Protein AF-A0A3B8TRR9-F1 (afdb_monomer_lite)

Secondary structure (DSSP, 8-state):
--HHHHHHHHHHHHHHHHHHHHHHHSS--EEEEEEETTTTEEEEEEE--HHHHHHHSSSHHHHHHHHHHHHHHHHHHHHHHHHHTT--GGG--------HHHHHHHHHHHHHHHHHHHGGGS-HHHHHHHHHHHHHHHHHHHHT-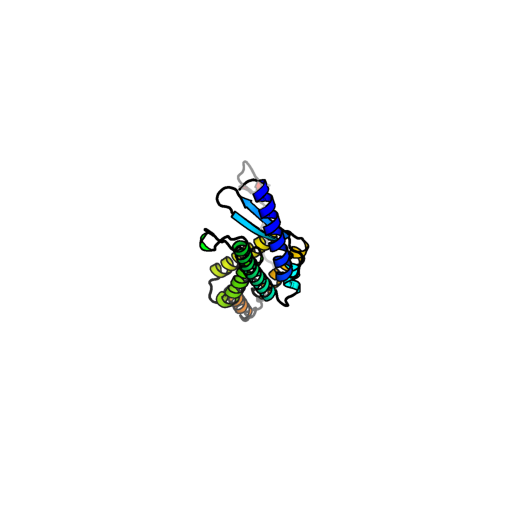--HHHHHHHHHHHHHHHHHHS-SS-HHHHHHHHHHHSSPPPP--PPP-----------PPP---EEEEEETTEEEEEE---

Foldseek 3Di:
DDPVVVVVVQVVLQVQLQVLLCVLQVFHWHWHWDADPDLGDTDTDTDDALLVLCVVDPAPQVSLVSLQVSLVVSLVSSVVVCVVVPCDPVNCPDDDRDSALSVLLNVLLVLLVCCLVCLLVDDQVVNVVSVVVSVVSLVVSLVSDPDPVNNVRVSVSSVVSNPVRDPPGRPVVVVVVVVVVPPPDDPPPPDDPPDPDDDDDDDDDDDFDWDWDDDPHDIDTDGDDD

Radius of gyration: 36.71 Å; chains: 1; bounding box: 107×48×87 Å

pLDDT: mean 77.61, std 14.81, range [39.06, 94.75]

Sequence (226 aa):
MTEKDRGVLREFLQEQALESARELYGQEVEIVCFIEEGSTTAKWIVIGSLSFILSQYGSIRTGIDYAIDDARRFSDFAKEELAEIGVQPQQILVSRKRLGIPGKVKRVLERMEKLEETGNSMSAAEYEQEMQLIKKQLSLIANDIDTEQDYQSVVPMLEANFQEKLPSRAPEDQEQDQRKAARPKKPTIPKPRYRVAAKSQAASPVEEKYDLVIENGTHKLSKRSE

Structure (mmCIF, N/CA/C/O backbone):
data_AF-A0A3B8TRR9-F1
#
_entry.id   AF-A0A3B8TRR9-F1
#
loop_
_atom_site.group_PDB
_atom_site.id
_atom_site.type_symbol
_atom_site.label_atom_id
_atom_site.label_alt_id
_atom_site.label_comp_id
_atom_site.label_asym_id
_atom_site.label_entity_id
_atom_site.label_seq_id
_atom_site.pdbx_PDB_ins_code
_atom_site.Cartn_x
_atom_site.Cartn_y
_atom_site.Cartn_z
_atom_site.occupancy
_atom_site.B_iso_or_equiv
_atom_site.auth_seq_id
_atom_site.auth_comp_id
_atom_site.auth_asym_id
_atom_site.auth_atom_id
_atom_site.pdbx_PDB_model_num
ATOM 1 N N . MET A 1 1 ? -8.363 12.363 31.564 1.00 70.44 1 MET A N 1
ATOM 2 C CA . MET A 1 1 ? -8.746 10.972 31.253 1.00 70.44 1 MET A CA 1
ATOM 3 C C . MET A 1 1 ? -7.855 10.065 32.076 1.00 70.44 1 MET A C 1
ATOM 5 O O . MET A 1 1 ? -6.647 10.273 32.040 1.00 70.44 1 MET A O 1
ATOM 9 N N . THR A 1 2 ? -8.418 9.170 32.886 1.00 82.06 2 THR A N 1
ATOM 10 C CA . THR A 1 2 ? -7.615 8.241 33.700 1.00 82.06 2 THR A CA 1
ATOM 11 C C . THR A 1 2 ? -7.070 7.095 32.839 1.00 82.06 2 THR A C 1
ATOM 13 O O . THR A 1 2 ? -7.545 6.883 31.725 1.00 82.06 2 THR A O 1
ATOM 16 N N . GLU A 1 3 ? -6.093 6.327 33.337 1.00 81.12 3 GLU A N 1
ATOM 17 C CA . GLU A 1 3 ? -5.591 5.133 32.628 1.00 81.12 3 GLU A CA 1
ATOM 18 C C . GLU A 1 3 ? -6.696 4.096 32.383 1.00 81.12 3 GLU A C 1
ATOM 20 O O . GLU A 1 3 ? -6.742 3.462 31.333 1.00 81.12 3 GLU A O 1
ATOM 25 N N . LYS A 1 4 ? -7.641 3.980 33.321 1.00 83.12 4 LYS A N 1
ATOM 26 C CA . LYS A 1 4 ? -8.803 3.103 33.177 1.00 83.12 4 LYS A CA 1
ATOM 27 C C . LYS A 1 4 ? -9.717 3.568 32.040 1.00 83.12 4 LYS A C 1
ATOM 29 O O . LYS A 1 4 ? -10.096 2.756 31.205 1.00 83.12 4 LYS A O 1
ATOM 34 N N . ASP A 1 5 ? -10.011 4.867 31.972 1.00 81.25 5 ASP A N 1
ATOM 35 C CA . ASP A 1 5 ? -10.827 5.436 30.890 1.00 81.25 5 ASP A CA 1
ATOM 36 C C . ASP A 1 5 ? -10.135 5.273 29.525 1.00 81.25 5 ASP A C 1
ATOM 38 O O . ASP A 1 5 ? -10.794 5.010 28.523 1.00 81.25 5 ASP A O 1
ATOM 42 N N . ARG A 1 6 ? -8.796 5.379 29.487 1.00 81.00 6 ARG A N 1
ATOM 43 C CA . ARG A 1 6 ? -7.988 5.114 28.284 1.00 81.00 6 ARG A CA 1
ATOM 44 C C . ARG A 1 6 ? -8.099 3.666 27.824 1.00 81.00 6 ARG A C 1
ATOM 46 O O . ARG A 1 6 ? -8.226 3.436 26.627 1.00 81.00 6 ARG A O 1
ATOM 53 N N . GLY A 1 7 ? -8.031 2.713 28.753 1.00 84.12 7 GLY A N 1
ATOM 54 C CA . GLY A 1 7 ? -8.194 1.291 28.451 1.00 84.12 7 GLY A CA 1
ATOM 55 C C . GLY A 1 7 ? -9.553 1.005 27.817 1.00 84.12 7 GLY A C 1
ATOM 56 O O . GLY A 1 7 ? -9.605 0.456 26.723 1.00 84.12 7 GLY A O 1
ATOM 57 N N . VAL A 1 8 ? -10.628 1.492 28.444 1.00 85.81 8 VAL A N 1
ATOM 58 C CA . VAL A 1 8 ? -12.003 1.316 27.948 1.00 85.81 8 VAL A CA 1
ATOM 59 C C . VAL A 1 8 ? -12.193 1.954 26.569 1.00 85.81 8 VAL A C 1
ATOM 61 O O . VAL A 1 8 ? -12.750 1.329 25.672 1.00 85.81 8 VAL A O 1
ATOM 64 N N . LEU A 1 9 ? -11.696 3.179 26.365 1.00 83.69 9 LEU A N 1
ATOM 65 C CA . LEU A 1 9 ? -11.791 3.851 25.067 1.00 83.69 9 LEU A CA 1
ATOM 66 C C . LEU A 1 9 ? -11.002 3.112 23.976 1.00 83.69 9 LEU A C 1
ATOM 68 O O . LEU A 1 9 ? -11.458 3.029 22.839 1.00 83.69 9 LEU A O 1
ATOM 72 N N . ARG A 1 10 ? -9.822 2.579 24.310 1.00 86.19 10 ARG A N 1
ATOM 73 C CA . ARG A 1 10 ? -8.993 1.809 23.375 1.00 86.19 10 ARG A CA 1
ATOM 74 C C . ARG A 1 10 ? -9.696 0.531 22.939 1.00 86.19 10 ARG A C 1
ATOM 76 O O . ARG A 1 10 ? -9.723 0.260 21.746 1.00 86.19 10 ARG A O 1
ATOM 83 N N . GLU A 1 11 ? -10.251 -0.221 23.888 1.00 87.06 11 GLU A N 1
ATOM 84 C CA . GLU A 1 11 ? -11.004 -1.451 23.612 1.00 87.06 11 GLU A CA 1
ATOM 85 C C . GLU A 1 11 ? -12.204 -1.155 22.711 1.00 87.06 11 GLU A C 1
ATOM 87 O O . GLU A 1 11 ? -12.314 -1.748 21.642 1.00 87.06 11 GLU A O 1
ATOM 92 N N . PHE A 1 12 ? -13.010 -0.150 23.062 1.00 87.31 12 PHE A N 1
ATOM 93 C CA . PHE A 1 12 ? -14.159 0.267 22.258 1.00 87.31 12 PHE A CA 1
ATOM 94 C C . PHE A 1 12 ? -13.771 0.635 20.814 1.00 87.31 12 PHE A C 1
ATOM 96 O O . PHE A 1 12 ? -14.323 0.095 19.858 1.00 87.31 12 PHE A O 1
ATOM 103 N N . LEU A 1 13 ? -12.777 1.516 20.639 1.00 86.31 13 LEU A N 1
ATOM 104 C CA . LEU A 1 13 ? -12.327 1.946 19.309 1.00 86.31 13 LEU A CA 1
ATOM 105 C C . LEU A 1 13 ? -11.670 0.822 18.505 1.00 86.31 13 LEU A C 1
ATOM 107 O O . LEU A 1 13 ? -11.651 0.878 17.276 1.00 86.31 13 LEU A O 1
ATOM 111 N N . GLN A 1 14 ? -11.069 -0.158 19.176 1.00 88.38 14 GLN A N 1
ATOM 112 C CA . GLN A 1 14 ? -10.471 -1.311 18.519 1.00 88.38 14 GLN A CA 1
ATOM 113 C C . GLN A 1 14 ? -11.541 -2.300 18.052 1.00 88.38 14 GLN A C 1
ATOM 115 O O . GLN A 1 14 ? -11.419 -2.809 16.942 1.00 88.38 14 GLN A O 1
ATOM 120 N N . GLU A 1 15 ? -12.587 -2.542 18.847 1.00 88.38 15 GLU A N 1
ATOM 121 C CA . GLU A 1 15 ? -13.707 -3.415 18.474 1.00 88.38 15 GLU A CA 1
ATOM 122 C C . GLU A 1 15 ? -14.469 -2.875 17.258 1.00 88.38 15 GLU A C 1
ATOM 124 O O . GLU A 1 15 ? -14.611 -3.598 16.272 1.00 88.38 15 GLU A O 1
ATOM 129 N N . GLN A 1 16 ? -14.854 -1.593 17.275 1.00 87.19 16 GLN A N 1
ATOM 130 C CA . GLN A 1 16 ? -15.544 -0.955 16.142 1.00 87.19 16 GLN A CA 1
ATOM 131 C C . GLN A 1 16 ? -14.686 -0.965 14.871 1.00 87.19 16 GLN A C 1
ATOM 133 O O . GLN A 1 16 ? -15.133 -1.329 13.782 1.00 87.19 16 GLN A O 1
ATOM 138 N N . ALA A 1 17 ? -13.401 -0.630 15.013 1.00 87.56 17 ALA A N 1
ATOM 139 C CA . ALA A 1 17 ? -12.462 -0.676 13.903 1.00 87.56 17 ALA A CA 1
ATOM 140 C C . ALA A 1 17 ? -12.275 -2.093 13.348 1.00 87.56 17 ALA A C 1
ATOM 142 O O . ALA A 1 17 ? -12.155 -2.256 12.138 1.00 87.56 17 ALA A O 1
ATOM 143 N N . LEU A 1 18 ? -12.248 -3.117 14.200 1.00 88.88 18 LEU A N 1
ATOM 144 C CA . LEU A 1 18 ? -12.094 -4.500 13.762 1.00 88.88 18 LEU A CA 1
ATOM 145 C C . LEU A 1 18 ? -13.316 -4.996 12.983 1.00 88.88 18 LEU A C 1
ATOM 147 O O . LEU A 1 18 ? -13.144 -5.676 11.973 1.00 88.88 18 LEU A O 1
ATOM 151 N N . GLU A 1 19 ? -14.527 -4.660 13.428 1.00 87.19 19 GLU A N 1
ATOM 152 C CA . GLU A 1 19 ? -15.769 -5.029 12.741 1.00 87.19 19 GLU A CA 1
ATOM 153 C C . GLU A 1 19 ? -15.823 -4.431 11.329 1.00 87.19 19 GLU A C 1
ATOM 155 O O . GLU A 1 19 ? -15.919 -5.168 10.346 1.00 87.19 19 GLU A O 1
ATOM 160 N N . SER A 1 20 ? -15.615 -3.119 11.217 1.00 86.19 20 SER A N 1
ATOM 161 C CA . SER A 1 20 ? -15.591 -2.422 9.927 1.00 86.19 20 SER A CA 1
ATOM 162 C C . SER A 1 20 ? -14.444 -2.874 9.023 1.00 86.19 20 SER A C 1
ATOM 164 O O . SER A 1 20 ? -14.624 -3.068 7.821 1.00 86.19 20 SER A O 1
ATOM 166 N N . ALA A 1 21 ? -13.253 -3.112 9.581 1.00 87.19 21 ALA A N 1
ATOM 167 C CA . ALA A 1 21 ? -12.133 -3.607 8.791 1.00 87.19 21 ALA A CA 1
ATOM 168 C C . ALA A 1 21 ? -12.420 -5.007 8.221 1.00 87.19 21 ALA A C 1
ATOM 170 O O . ALA A 1 21 ? -12.121 -5.262 7.056 1.00 87.19 21 ALA A O 1
ATOM 171 N N . ARG A 1 22 ? -13.045 -5.910 8.986 1.00 86.75 22 ARG A N 1
ATOM 172 C CA . ARG A 1 22 ? -13.438 -7.235 8.474 1.00 86.75 22 ARG A CA 1
ATOM 173 C C . ARG A 1 22 ? -14.437 -7.137 7.327 1.00 86.75 22 ARG A C 1
ATOM 175 O O . ARG A 1 22 ? -14.299 -7.876 6.355 1.00 86.75 22 ARG A O 1
ATOM 182 N N . GLU A 1 23 ? -15.403 -6.227 7.423 1.00 86.31 23 GLU A N 1
ATOM 183 C CA . GLU A 1 23 ? -16.373 -5.993 6.352 1.00 86.31 23 GLU A CA 1
ATOM 184 C C . GLU A 1 23 ? -15.699 -5.426 5.094 1.00 86.31 23 GLU A C 1
ATOM 186 O O . GLU A 1 23 ? -15.890 -5.955 4.000 1.00 86.31 23 GLU A O 1
ATOM 191 N N . LEU A 1 24 ? -14.861 -4.397 5.249 1.00 85.44 24 LEU A N 1
ATOM 192 C CA . LEU A 1 24 ? -14.200 -3.726 4.129 1.00 85.44 24 LEU A CA 1
ATOM 193 C C . LEU A 1 24 ? -13.174 -4.615 3.422 1.00 85.44 24 LEU A C 1
ATOM 195 O O . LEU A 1 24 ? -13.134 -4.642 2.197 1.00 85.44 24 LEU A O 1
ATOM 199 N N . TYR A 1 25 ? -12.337 -5.328 4.178 1.00 82.62 25 TYR A N 1
ATOM 200 C CA . TYR A 1 25 ? -11.254 -6.133 3.608 1.00 82.62 25 TYR A CA 1
ATOM 201 C C . TYR A 1 25 ? -11.681 -7.561 3.248 1.00 82.62 25 TYR A C 1
ATOM 203 O O . TYR A 1 25 ? -10.927 -8.257 2.565 1.00 82.62 25 TYR A O 1
ATOM 211 N N . GLY A 1 26 ? -12.847 -8.021 3.718 1.00 81.88 26 GLY A N 1
ATOM 212 C CA . GLY A 1 26 ? -13.375 -9.359 3.436 1.00 81.88 26 GLY A CA 1
ATOM 213 C C . GLY A 1 26 ? -12.484 -10.506 3.928 1.00 81.88 26 GLY A C 1
ATOM 214 O O . GLY A 1 26 ? -12.579 -11.621 3.418 1.00 81.88 26 GLY A O 1
ATOM 215 N N . GLN A 1 27 ? -11.589 -10.234 4.882 1.00 81.62 27 GLN A N 1
ATOM 216 C CA . GLN A 1 27 ? -10.626 -11.187 5.429 1.00 81.62 27 GLN A CA 1
ATOM 217 C C . GLN A 1 27 ? -10.384 -10.943 6.917 1.00 81.62 27 GLN A C 1
ATOM 219 O O . GLN A 1 27 ? -10.763 -9.909 7.472 1.00 81.62 27 GLN A O 1
ATOM 224 N N . GLU A 1 28 ? -9.699 -11.890 7.556 1.00 80.69 28 GLU A N 1
ATOM 225 C CA . GLU A 1 28 ? -9.173 -11.670 8.895 1.00 80.69 28 GLU A CA 1
ATOM 226 C C . GLU A 1 28 ? -8.088 -10.594 8.861 1.00 80.69 28 GLU A C 1
ATOM 228 O O . GLU A 1 28 ? -7.098 -10.688 8.135 1.00 80.69 28 GLU A O 1
ATOM 233 N N . VAL A 1 29 ? -8.305 -9.557 9.662 1.00 84.19 29 VAL A N 1
ATOM 234 C CA . VAL A 1 29 ? -7.380 -8.448 9.852 1.00 84.19 29 VAL A CA 1
ATOM 235 C C . VAL A 1 29 ? -7.150 -8.239 11.338 1.00 84.19 29 VAL A C 1
ATOM 237 O O . VAL A 1 29 ? -8.058 -8.417 12.151 1.00 84.19 29 VAL A O 1
ATOM 240 N N . GLU A 1 30 ? -5.936 -7.848 11.694 1.00 84.94 30 GLU A N 1
ATOM 241 C CA . GLU A 1 30 ? -5.605 -7.383 13.033 1.00 84.94 30 GLU A CA 1
ATOM 242 C C . GLU A 1 30 ? -5.628 -5.856 13.046 1.00 84.94 30 GLU A C 1
ATOM 244 O O . GLU A 1 30 ? -5.072 -5.202 12.158 1.00 84.94 30 GLU A O 1
ATOM 249 N N . ILE A 1 31 ? -6.276 -5.295 14.068 1.00 82.31 31 ILE A N 1
ATOM 250 C CA . ILE A 1 31 ? -6.299 -3.862 14.331 1.00 82.31 31 ILE A CA 1
ATOM 251 C C . ILE A 1 31 ? -5.594 -3.591 15.650 1.00 82.31 31 ILE A C 1
ATOM 253 O O . ILE A 1 31 ? -6.038 -4.049 16.700 1.00 82.31 31 ILE A O 1
ATOM 257 N N . VAL A 1 32 ? -4.545 -2.773 15.603 1.00 80.88 32 VAL A N 1
ATOM 258 C CA . VAL A 1 32 ? -3.882 -2.276 16.815 1.00 80.88 32 VAL A CA 1
ATOM 259 C C . VAL A 1 32 ? -4.233 -0.809 17.015 1.00 80.88 32 VAL A C 1
ATOM 261 O O . VAL A 1 32 ? -3.922 0.012 16.147 1.00 80.88 32 VAL A O 1
ATOM 264 N N . CYS A 1 33 ? -4.863 -0.487 18.150 1.00 79.94 33 CYS A N 1
ATOM 265 C CA . CYS A 1 33 ? -5.197 0.879 18.546 1.00 79.94 33 CYS A CA 1
ATOM 266 C C . CYS A 1 33 ? -4.242 1.393 19.634 1.00 79.94 33 CYS A C 1
ATOM 268 O O . CYS A 1 33 ? -4.124 0.804 20.709 1.00 79.94 33 CYS A O 1
ATOM 270 N N . PHE A 1 34 ? -3.587 2.527 19.386 1.00 79.62 34 PHE A N 1
ATOM 271 C CA . PHE A 1 34 ? -2.792 3.232 20.397 1.00 79.62 34 PHE A CA 1
ATOM 272 C C . PHE A 1 34 ? -3.518 4.495 20.845 1.00 79.62 34 PHE A C 1
ATOM 274 O O . PHE A 1 34 ? -4.055 5.204 19.999 1.00 79.62 34 PHE A O 1
ATOM 281 N N . ILE A 1 35 ? -3.492 4.774 22.154 1.00 78.06 35 ILE A N 1
ATOM 282 C CA . ILE A 1 35 ? -3.941 6.036 22.758 1.00 78.06 35 ILE A CA 1
ATOM 283 C C . ILE A 1 35 ? -2.807 6.551 23.646 1.00 78.06 35 ILE A C 1
ATOM 285 O O . ILE A 1 35 ? -2.539 5.972 24.699 1.00 78.06 35 ILE A O 1
ATOM 289 N N . GLU A 1 36 ? -2.139 7.617 23.212 1.00 76.75 36 GLU A N 1
ATOM 290 C CA . GLU A 1 36 ? -0.999 8.225 23.916 1.00 76.75 36 GLU A CA 1
ATOM 291 C C . GLU A 1 36 ? -1.419 9.425 24.789 1.00 76.75 36 GLU A C 1
ATOM 293 O O . GLU A 1 36 ? -2.397 10.120 24.497 1.00 76.75 36 GLU A O 1
ATOM 298 N N . GLU A 1 37 ? -0.686 9.660 25.884 1.00 65.00 37 GLU A N 1
ATOM 299 C CA . GLU A 1 37 ? -0.928 10.754 26.834 1.00 65.00 37 GLU A CA 1
ATOM 300 C C . GLU A 1 37 ? -0.383 12.095 26.308 1.00 65.00 37 GLU A C 1
ATOM 302 O O . GLU A 1 37 ? 0.740 12.175 25.814 1.00 65.00 37 GLU A O 1
ATOM 307 N N . GLY A 1 38 ? -1.185 13.162 26.411 1.00 72.19 38 GLY A N 1
ATOM 308 C CA . GLY A 1 38 ? -0.885 14.482 25.845 1.00 72.19 38 GLY A CA 1
ATOM 309 C C . GLY A 1 38 ? -1.945 14.895 24.827 1.00 72.19 38 GLY A C 1
ATOM 310 O O . GLY A 1 38 ? -3.098 15.116 25.195 1.00 72.19 38 GLY A O 1
ATOM 311 N N . SER A 1 39 ? -1.582 14.981 23.544 1.00 60.66 39 SER A N 1
ATOM 312 C CA . SER A 1 39 ? -2.578 15.007 22.468 1.00 60.66 39 SER A CA 1
ATOM 313 C C . SER A 1 39 ? -3.096 13.588 22.270 1.00 60.66 39 SER A C 1
ATOM 315 O O . SER A 1 39 ? -2.360 12.759 21.732 1.00 60.66 39 SER A O 1
ATOM 317 N N . THR A 1 40 ? -4.326 13.303 22.708 1.00 70.69 40 THR A N 1
ATOM 318 C CA . THR A 1 40 ? -4.986 12.007 22.494 1.00 70.69 40 THR A CA 1
ATOM 319 C C . THR A 1 40 ? -4.842 11.606 21.028 1.00 70.69 40 THR A C 1
ATOM 321 O O . THR A 1 40 ? -5.504 12.158 20.151 1.00 70.69 40 THR A O 1
ATOM 324 N N . THR A 1 41 ? -3.917 10.691 20.756 1.00 76.88 41 THR A N 1
ATOM 325 C CA . THR A 1 41 ? -3.593 10.245 19.402 1.00 76.88 41 THR A CA 1
ATOM 326 C C . THR A 1 41 ? -4.136 8.846 19.264 1.00 76.88 41 THR A C 1
ATOM 328 O O . THR A 1 41 ? -3.629 7.953 19.930 1.00 76.88 41 THR A O 1
ATOM 331 N N . ALA A 1 42 ? -5.152 8.678 18.419 1.00 77.56 42 ALA A N 1
ATOM 332 C CA . ALA A 1 42 ? -5.639 7.373 18.005 1.00 77.56 42 ALA A CA 1
ATOM 333 C C . ALA A 1 42 ? -4.867 6.932 16.757 1.00 77.56 42 ALA A C 1
ATOM 335 O O . ALA A 1 42 ? -4.836 7.638 15.744 1.00 77.56 42 ALA A O 1
ATOM 336 N N . LYS A 1 43 ? -4.215 5.774 16.832 1.00 82.88 43 LYS A N 1
ATOM 337 C CA . LYS A 1 43 ? -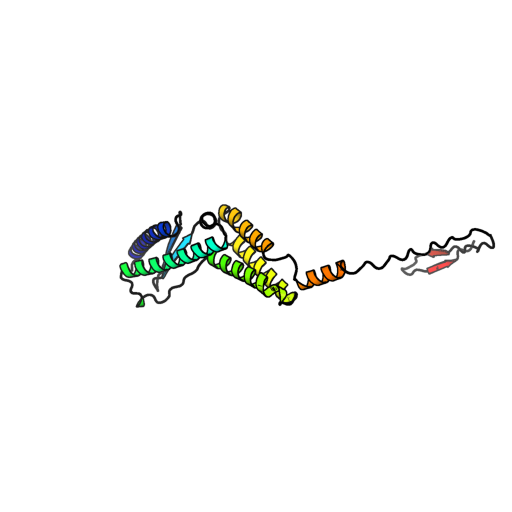3.531 5.161 15.690 1.00 82.88 43 LYS A CA 1
ATOM 338 C C . LYS A 1 43 ? -4.093 3.772 15.476 1.00 82.88 43 LYS A C 1
ATOM 340 O O . LYS A 1 43 ? -3.905 2.935 16.346 1.00 82.88 43 LYS A O 1
ATOM 345 N N . TRP A 1 44 ? -4.685 3.541 14.309 1.00 82.44 44 TRP A N 1
ATOM 346 C CA . TRP A 1 44 ? -5.075 2.214 13.840 1.00 82.44 44 TRP A CA 1
ATOM 347 C C . TRP A 1 44 ? -4.035 1.679 12.862 1.00 82.44 44 TRP A C 1
ATOM 349 O O . TRP A 1 44 ? -3.603 2.385 11.945 1.00 82.44 44 TRP A O 1
ATOM 359 N N . ILE A 1 45 ? -3.620 0.436 13.072 1.00 82.50 45 ILE A N 1
ATOM 360 C CA . ILE A 1 45 ? -2.789 -0.318 12.135 1.00 82.50 45 ILE A CA 1
ATOM 361 C C . ILE A 1 45 ? -3.613 -1.511 11.685 1.00 82.50 45 ILE A C 1
ATOM 363 O O . ILE A 1 45 ? -3.975 -2.316 12.531 1.00 82.50 45 ILE A O 1
ATOM 367 N N . VAL A 1 46 ? -3.890 -1.595 10.384 1.00 82.25 46 VAL A N 1
ATOM 368 C CA . VAL A 1 46 ? -4.513 -2.767 9.766 1.00 82.25 46 VAL A CA 1
ATOM 369 C C . VAL A 1 46 ? -3.411 -3.699 9.291 1.00 82.25 46 VAL A C 1
ATOM 371 O O . VAL A 1 46 ? -2.575 -3.295 8.477 1.00 82.25 46 VAL A O 1
ATOM 374 N N . ILE A 1 47 ? -3.414 -4.926 9.794 1.00 81.12 47 ILE A N 1
ATOM 375 C CA . ILE A 1 47 ? -2.527 -6.003 9.355 1.00 81.12 47 ILE A CA 1
ATOM 376 C C . ILE A 1 47 ? -3.410 -7.076 8.725 1.00 81.12 47 ILE A C 1
ATOM 378 O O . ILE A 1 47 ? -4.393 -7.494 9.325 1.00 81.12 47 ILE A O 1
ATOM 382 N N . GLY A 1 48 ? -3.084 -7.500 7.511 1.00 82.25 48 GLY A N 1
ATOM 383 C CA . GLY A 1 48 ? -3.845 -8.498 6.765 1.00 82.25 48 GLY A CA 1
ATOM 384 C C . GLY A 1 48 ? -2.993 -9.108 5.662 1.00 82.25 48 GLY A C 1
ATOM 385 O O . GLY A 1 48 ? -1.872 -8.653 5.422 1.00 82.25 48 GLY A O 1
ATOM 386 N N . SER A 1 49 ? -3.522 -10.127 4.989 1.00 83.56 49 SER A N 1
ATOM 387 C CA . SER A 1 49 ? -2.804 -10.807 3.917 1.00 83.56 49 SER A CA 1
ATOM 388 C C . SER A 1 49 ? -2.926 -10.036 2.607 1.00 83.56 49 SER A C 1
ATOM 390 O O . SER A 1 49 ? -4.020 -9.831 2.069 1.00 83.56 49 SER A O 1
ATOM 392 N N . LEU A 1 50 ? -1.781 -9.635 2.055 1.00 83.56 50 LEU A N 1
ATOM 393 C CA . LEU A 1 50 ? -1.727 -9.030 0.730 1.00 83.56 50 LEU A CA 1
ATOM 394 C C . LEU A 1 50 ? -2.013 -10.069 -0.360 1.00 83.56 50 LEU A C 1
ATOM 396 O O . LEU A 1 50 ? -2.709 -9.760 -1.324 1.00 83.56 50 LEU A O 1
ATOM 400 N N . SER A 1 51 ? -1.531 -11.305 -0.198 1.00 82.62 51 SER A N 1
ATOM 401 C CA . SER A 1 51 ? -1.800 -12.401 -1.135 1.00 82.62 51 SER A CA 1
ATOM 402 C C . SER A 1 51 ? -3.286 -12.726 -1.235 1.00 82.62 51 SER A C 1
ATOM 404 O O . SER A 1 51 ? -3.772 -12.948 -2.344 1.00 82.62 51 SER A O 1
ATOM 406 N N . PHE A 1 52 ? -4.027 -12.667 -0.122 1.00 83.06 52 PHE A N 1
ATOM 407 C CA . PHE A 1 52 ? -5.479 -12.826 -0.144 1.00 83.06 52 PHE A CA 1
ATOM 408 C C . PHE A 1 52 ? -6.138 -11.762 -1.020 1.00 83.06 52 PHE A C 1
ATOM 410 O O . PHE A 1 52 ? -6.879 -12.115 -1.936 1.00 83.06 52 PHE A O 1
ATOM 417 N N . ILE A 1 53 ? -5.816 -10.480 -0.805 1.00 78.81 53 ILE A N 1
ATOM 418 C CA . ILE A 1 53 ? -6.376 -9.387 -1.612 1.00 78.81 53 ILE A CA 1
ATOM 419 C C . ILE A 1 53 ? -6.047 -9.617 -3.084 1.00 78.81 53 ILE A C 1
ATOM 421 O O . ILE A 1 53 ? -6.944 -9.618 -3.918 1.00 78.81 53 ILE A O 1
ATOM 425 N N . LEU A 1 54 ? -4.781 -9.877 -3.412 1.00 82.62 54 LEU A N 1
ATOM 426 C CA . LEU A 1 54 ? -4.372 -10.089 -4.799 1.00 82.62 54 LEU A CA 1
ATOM 427 C C . LEU A 1 54 ? -5.048 -11.307 -5.440 1.00 82.62 54 LEU A C 1
ATOM 429 O O . LEU A 1 54 ? -5.348 -11.255 -6.624 1.00 82.62 54 LEU A O 1
ATOM 433 N N . SER A 1 55 ? -5.334 -12.373 -4.688 1.00 78.69 55 SER A N 1
ATOM 434 C CA . SER A 1 55 ? -5.994 -13.573 -5.225 1.00 78.69 55 SER A CA 1
ATOM 435 C C . SER A 1 55 ? -7.432 -13.330 -5.697 1.00 78.69 55 SER A C 1
ATOM 437 O O . SER A 1 55 ? -7.909 -14.033 -6.587 1.00 78.69 55 SER A O 1
ATOM 439 N N . GLN A 1 56 ? -8.111 -12.322 -5.140 1.00 74.62 56 GLN A N 1
ATOM 440 C CA . GLN A 1 56 ? -9.480 -11.963 -5.524 1.00 74.62 56 GLN A CA 1
ATOM 441 C C . GLN A 1 56 ? -9.534 -11.190 -6.847 1.00 74.62 56 GLN A C 1
ATOM 443 O O . GLN A 1 56 ? -10.589 -11.095 -7.475 1.00 74.62 56 GLN A O 1
ATOM 448 N N . TYR A 1 57 ? -8.403 -10.634 -7.289 1.00 70.88 57 TYR A N 1
ATOM 449 C CA . TYR A 1 57 ? -8.342 -9.732 -8.430 1.00 70.88 57 TYR A CA 1
ATOM 450 C C . TYR A 1 57 ? -7.401 -10.282 -9.505 1.00 70.88 57 TYR A C 1
ATOM 452 O O . TYR A 1 57 ? -6.261 -10.641 -9.249 1.00 70.88 57 TYR A O 1
ATOM 460 N N . GLY A 1 58 ? -7.857 -10.309 -10.760 1.00 70.81 58 GLY A N 1
ATOM 461 C CA . GLY A 1 58 ? -7.119 -10.950 -11.858 1.00 70.81 58 GLY A CA 1
ATOM 462 C C . GLY A 1 58 ? -5.770 -10.312 -12.229 1.00 70.81 58 GLY A C 1
ATOM 463 O O . GLY A 1 58 ? -5.047 -10.878 -13.043 1.00 70.81 58 GLY A O 1
ATOM 464 N N . SER A 1 59 ? -5.417 -9.148 -11.671 1.00 84.50 59 SER A N 1
ATOM 465 C CA . SER A 1 59 ? -4.105 -8.526 -11.869 1.00 84.50 59 SER A CA 1
ATOM 466 C C . SER A 1 59 ? -3.589 -7.877 -10.588 1.00 84.50 59 SER A C 1
ATOM 468 O O . SER A 1 59 ? -4.365 -7.350 -9.785 1.00 84.50 59 SER A O 1
ATOM 470 N N . ILE A 1 60 ? -2.260 -7.838 -10.441 1.00 86.69 60 ILE A N 1
ATOM 471 C CA . ILE A 1 60 ? -1.608 -7.184 -9.302 1.00 86.69 60 ILE A CA 1
ATOM 472 C C . ILE A 1 60 ? -1.963 -5.698 -9.215 1.00 86.69 60 ILE A C 1
ATOM 474 O O . ILE A 1 60 ? -2.193 -5.185 -8.126 1.00 86.69 60 ILE A O 1
ATOM 478 N N . ARG A 1 61 ? -2.078 -5.007 -10.356 1.00 88.12 61 ARG A N 1
ATOM 479 C CA . ARG A 1 61 ? -2.445 -3.587 -10.393 1.00 88.12 61 ARG A CA 1
ATOM 480 C C . ARG A 1 61 ? -3.835 -3.370 -9.809 1.00 88.12 61 ARG A C 1
ATOM 482 O O . ARG A 1 61 ? -3.995 -2.577 -8.887 1.00 88.12 61 ARG A O 1
ATOM 489 N N . THR A 1 62 ? -4.809 -4.123 -10.311 1.00 89.38 62 THR A N 1
ATOM 490 C CA . THR A 1 62 ? -6.196 -4.052 -9.852 1.00 89.38 62 THR A CA 1
ATOM 491 C C . THR A 1 62 ? -6.296 -4.365 -8.362 1.00 89.38 62 THR A C 1
ATOM 493 O O . THR A 1 62 ? -6.911 -3.599 -7.628 1.00 89.38 62 THR A O 1
ATOM 496 N N . GLY A 1 63 ? -5.646 -5.435 -7.893 1.00 89.00 63 GLY A N 1
ATOM 497 C CA . GLY A 1 63 ? -5.696 -5.803 -6.477 1.00 89.00 63 GLY A CA 1
ATOM 498 C C . GLY A 1 63 ? -5.088 -4.750 -5.549 1.00 89.00 63 GLY A C 1
ATOM 499 O O . GLY A 1 63 ? -5.623 -4.488 -4.474 1.00 89.00 63 GLY A O 1
ATOM 500 N N . ILE A 1 64 ? -4.016 -4.084 -5.982 1.00 91.62 64 ILE A N 1
ATOM 501 C CA . ILE A 1 64 ? -3.402 -2.989 -5.224 1.00 91.62 64 ILE A CA 1
ATOM 502 C C . ILE A 1 64 ? -4.279 -1.736 -5.211 1.00 91.62 64 ILE A C 1
ATOM 504 O O . ILE A 1 64 ? -4.354 -1.069 -4.178 1.00 91.62 64 ILE A O 1
ATOM 508 N N . ASP A 1 65 ? -4.945 -1.406 -6.317 1.00 91.50 65 ASP A N 1
ATOM 509 C CA . ASP A 1 65 ? -5.870 -0.273 -6.351 1.00 91.50 65 ASP A CA 1
ATOM 510 C C . ASP A 1 65 ? -7.059 -0.496 -5.402 1.00 91.50 65 ASP A C 1
ATOM 512 O O . ASP A 1 65 ? -7.356 0.393 -4.602 1.00 91.50 65 ASP A O 1
ATOM 516 N N . TYR A 1 66 ? -7.645 -1.699 -5.384 1.00 89.38 66 TYR A N 1
ATOM 517 C CA . TYR A 1 66 ? -8.687 -2.050 -4.412 1.00 89.38 66 TYR A CA 1
ATOM 518 C C . TYR A 1 66 ? -8.184 -1.988 -2.966 1.00 89.38 66 TYR A C 1
ATOM 520 O O . TYR A 1 66 ? -8.804 -1.318 -2.146 1.00 89.38 66 TYR A O 1
ATOM 528 N N . ALA A 1 67 ? -7.008 -2.554 -2.663 1.00 89.06 67 ALA A N 1
ATOM 529 C CA . ALA A 1 67 ? -6.415 -2.466 -1.323 1.00 89.06 67 ALA A CA 1
ATOM 530 C C . ALA A 1 67 ? -6.267 -1.014 -0.829 1.00 89.06 67 ALA A C 1
ATOM 532 O O . ALA A 1 67 ? -6.439 -0.713 0.355 1.00 89.06 67 ALA A O 1
ATOM 533 N N . ILE A 1 68 ? -5.908 -0.102 -1.736 1.00 91.69 68 ILE A N 1
ATOM 534 C CA . ILE A 1 68 ? -5.753 1.322 -1.432 1.00 91.69 68 ILE A CA 1
ATOM 535 C C . ILE A 1 68 ? -7.108 1.989 -1.204 1.00 91.69 68 ILE A C 1
ATOM 537 O O . ILE A 1 68 ? -7.219 2.826 -0.303 1.00 91.69 68 ILE A O 1
ATOM 541 N N . ASP A 1 69 ? -8.114 1.653 -2.003 1.00 91.19 69 ASP A N 1
ATOM 542 C CA . ASP A 1 69 ? -9.458 2.197 -1.849 1.00 91.19 69 ASP A CA 1
ATOM 543 C C . ASP A 1 69 ? -10.134 1.691 -0.569 1.00 91.19 69 ASP A C 1
ATOM 545 O O . ASP A 1 69 ? -10.705 2.502 0.163 1.00 91.19 69 ASP A O 1
ATOM 549 N N . ASP A 1 70 ? -9.955 0.422 -0.205 1.00 88.81 70 ASP A N 1
ATOM 550 C CA . ASP A 1 70 ? -10.428 -0.127 1.070 1.00 88.81 70 ASP A CA 1
ATOM 551 C C . ASP A 1 70 ? -9.736 0.558 2.257 1.00 88.81 70 ASP A C 1
ATOM 553 O O . ASP A 1 70 ? -10.393 0.997 3.201 1.00 88.81 70 ASP A O 1
ATOM 557 N N . ALA A 1 71 ? -8.421 0.798 2.176 1.00 89.12 71 ALA A N 1
ATOM 558 C CA . ALA A 1 71 ? -7.697 1.567 3.193 1.00 89.12 71 ALA A CA 1
ATOM 559 C C . ALA A 1 71 ? -8.165 3.028 3.311 1.00 89.12 71 ALA A C 1
ATOM 561 O O . ALA A 1 71 ? -8.121 3.620 4.395 1.00 89.12 71 ALA A O 1
ATOM 562 N N . ARG A 1 72 ? -8.609 3.642 2.209 1.00 90.50 72 ARG A N 1
ATOM 563 C CA . ARG A 1 72 ? -9.187 4.993 2.235 1.00 90.50 72 ARG A CA 1
ATOM 564 C C . ARG A 1 72 ? -10.545 4.993 2.918 1.00 90.50 72 ARG A C 1
ATOM 566 O O . ARG A 1 72 ? -10.730 5.831 3.800 1.00 90.50 72 ARG A O 1
ATOM 573 N N . ARG A 1 73 ? -11.416 4.045 2.555 1.00 90.44 73 ARG A N 1
ATOM 574 C CA . ARG A 1 73 ? -12.742 3.846 3.159 1.00 90.44 73 ARG A CA 1
ATOM 575 C C . ARG A 1 73 ? -12.634 3.586 4.654 1.00 90.44 73 ARG A C 1
ATOM 577 O O . ARG A 1 73 ? -13.274 4.284 5.429 1.00 90.44 73 ARG A O 1
ATOM 584 N N . PHE A 1 74 ? -11.732 2.697 5.064 1.00 89.81 74 PHE A N 1
ATOM 585 C CA . PHE A 1 74 ? -11.477 2.423 6.476 1.00 89.81 74 PHE A CA 1
ATOM 586 C C . PHE A 1 74 ? -11.041 3.680 7.240 1.00 89.81 74 PHE A C 1
ATOM 588 O O . PHE A 1 74 ? -11.475 3.939 8.359 1.00 89.81 74 PHE A O 1
ATOM 595 N N . SER A 1 75 ? -10.205 4.520 6.626 1.00 87.44 75 SER A N 1
ATOM 596 C CA . SER A 1 75 ? -9.807 5.780 7.251 1.00 87.44 75 SER A CA 1
ATOM 597 C C . SER A 1 75 ? -10.943 6.800 7.359 1.00 87.44 75 SER A C 1
ATOM 599 O O . SER A 1 75 ? -10.820 7.709 8.183 1.00 87.44 75 SER A O 1
ATOM 601 N N . ASP A 1 76 ? -11.953 6.739 6.497 1.00 87.94 76 ASP A N 1
ATOM 602 C CA . ASP A 1 76 ? -13.112 7.627 6.577 1.00 87.94 76 ASP A CA 1
ATOM 603 C C . ASP A 1 76 ? -14.095 7.107 7.633 1.00 87.94 76 ASP A C 1
ATOM 605 O O . ASP A 1 76 ? -14.461 7.881 8.513 1.00 87.94 76 ASP A O 1
ATOM 609 N N . PHE A 1 77 ? -14.328 5.790 7.681 1.00 87.44 77 PHE A N 1
ATOM 610 C CA . PHE A 1 77 ? -15.014 5.119 8.791 1.00 87.44 77 PHE A CA 1
ATOM 611 C C . PHE A 1 77 ? -14.408 5.490 10.153 1.00 87.44 77 PHE A C 1
ATOM 613 O O . PHE A 1 77 ? -15.101 5.961 11.046 1.00 87.44 77 PHE A O 1
ATOM 620 N N . ALA A 1 78 ? -13.083 5.398 10.303 1.00 83.69 78 ALA A N 1
ATOM 621 C CA . ALA A 1 78 ? -12.423 5.732 11.566 1.00 83.69 78 ALA A CA 1
ATOM 622 C C . ALA A 1 78 ? -12.652 7.191 12.011 1.00 83.69 78 ALA A C 1
ATOM 624 O O . ALA A 1 78 ? -12.545 7.501 13.195 1.00 83.69 78 ALA A O 1
ATOM 625 N N . LYS A 1 79 ? -12.936 8.117 11.084 1.00 83.38 79 LYS A N 1
ATOM 626 C CA . LYS A 1 79 ? -13.304 9.498 11.434 1.00 83.38 79 LYS A CA 1
ATOM 627 C C . LYS A 1 79 ? -14.770 9.616 11.830 1.00 83.38 79 LYS A C 1
ATOM 629 O O . LYS A 1 79 ? -15.073 10.431 12.697 1.00 83.38 79 LYS A O 1
ATOM 634 N N . GLU A 1 80 ? -15.644 8.855 11.180 1.00 85.25 80 GLU A N 1
ATOM 635 C CA . GLU A 1 80 ? -17.073 8.791 11.493 1.00 85.25 80 GLU A CA 1
ATOM 636 C C . GLU A 1 80 ? -17.278 8.236 12.907 1.00 85.25 80 GLU A C 1
ATOM 638 O O . GLU A 1 80 ? -17.906 8.906 13.719 1.00 85.25 80 GLU A O 1
ATOM 643 N N . GLU A 1 81 ? -16.598 7.146 13.266 1.00 82.88 81 GLU A N 1
ATOM 644 C CA . GLU A 1 81 ? -16.613 6.583 14.626 1.00 82.88 81 GLU A CA 1
ATOM 645 C C . GLU A 1 81 ? -16.170 7.582 15.700 1.00 82.88 81 GLU A C 1
ATOM 647 O O . GLU A 1 81 ? -16.782 7.711 16.761 1.00 82.88 81 GLU A O 1
ATOM 652 N N . LEU A 1 82 ? -15.107 8.350 15.425 1.00 82.81 82 LEU A N 1
ATOM 653 C CA . LEU A 1 82 ? -14.677 9.415 16.332 1.00 82.81 82 LEU A CA 1
ATOM 654 C C . LEU A 1 82 ? -15.769 10.484 16.498 1.00 82.81 82 LEU A C 1
ATOM 656 O O . LEU A 1 82 ? -15.960 10.998 17.603 1.00 82.81 82 LEU A O 1
ATOM 660 N N . ALA A 1 83 ? -16.498 10.810 15.430 1.00 84.31 83 ALA A N 1
ATOM 661 C CA . ALA A 1 83 ? -17.600 11.760 15.493 1.00 84.31 83 ALA A CA 1
ATOM 662 C C . ALA A 1 83 ? -18.782 11.225 16.317 1.00 84.31 83 ALA A C 1
ATOM 664 O O . ALA A 1 83 ? -19.370 11.999 17.077 1.00 84.31 83 ALA A O 1
ATOM 665 N N . GLU A 1 84 ? -19.088 9.926 16.237 1.00 82.94 84 GLU A N 1
ATOM 666 C CA . GLU A 1 84 ? -20.158 9.293 17.022 1.00 82.94 84 GLU A CA 1
ATOM 667 C C . GLU A 1 84 ? -19.899 9.357 18.531 1.00 82.94 84 GLU A C 1
ATOM 669 O O . GLU A 1 84 ? -20.810 9.648 19.309 1.00 82.94 84 GLU A O 1
ATOM 674 N N . ILE A 1 85 ? -18.641 9.212 18.958 1.00 81.69 85 ILE A N 1
ATOM 675 C CA . ILE A 1 85 ? -18.249 9.399 20.367 1.00 81.69 85 ILE A CA 1
ATOM 676 C C . ILE A 1 85 ? -18.066 10.876 20.764 1.00 81.69 85 ILE A C 1
ATOM 678 O O . ILE A 1 85 ? -17.569 11.183 21.850 1.00 81.69 85 ILE A O 1
ATOM 682 N N . GLY A 1 86 ? -18.468 11.807 19.895 1.00 81.75 86 GLY A N 1
ATOM 683 C CA . GLY A 1 86 ? -18.510 13.242 20.166 1.00 81.75 86 GLY A CA 1
ATOM 684 C C . GLY A 1 86 ? -17.231 14.013 19.835 1.00 81.75 86 GLY A C 1
ATOM 685 O O . GLY A 1 86 ? -17.168 15.207 20.141 1.00 81.75 86 GLY A O 1
ATOM 686 N N . VAL A 1 87 ? -16.229 13.390 19.202 1.00 82.62 87 VAL A N 1
ATOM 687 C CA . VAL A 1 87 ? -15.032 14.094 18.713 1.00 82.62 87 VAL A CA 1
ATOM 688 C C . VAL A 1 87 ? -15.374 14.813 17.413 1.00 82.62 87 VAL A C 1
ATOM 690 O O . VAL A 1 87 ? -15.465 14.225 16.340 1.00 82.62 87 VAL A O 1
ATOM 693 N N . GLN A 1 88 ? -15.539 16.127 17.497 1.00 80.62 88 GLN A N 1
ATOM 694 C CA . GLN A 1 88 ? -15.851 16.954 16.339 1.00 80.62 88 GLN A CA 1
ATOM 695 C C . GLN A 1 88 ? -14.658 17.026 15.372 1.00 80.62 88 GLN A C 1
ATOM 697 O O . GLN A 1 88 ? -13.509 17.108 15.820 1.00 80.62 88 GLN A O 1
ATOM 702 N N . PRO A 1 89 ? -14.880 17.108 14.047 1.00 77.94 89 PRO A N 1
ATOM 703 C CA . PRO A 1 89 ? -13.797 17.210 13.067 1.00 77.94 89 PRO A CA 1
ATOM 704 C C . PRO A 1 89 ? -12.817 18.362 13.334 1.00 77.94 89 PRO A C 1
ATOM 706 O O . PRO A 1 89 ? -11.624 18.228 13.077 1.00 77.94 89 PRO A O 1
ATOM 709 N N . GLN A 1 90 ? -13.292 19.480 13.895 1.00 81.56 90 GLN A N 1
ATOM 710 C CA . GLN A 1 90 ? -12.464 20.646 14.235 1.00 81.56 90 GLN A CA 1
ATOM 711 C C . GLN A 1 90 ? -11.523 20.388 15.425 1.00 81.56 90 GLN A C 1
ATOM 713 O O . GLN A 1 90 ? -10.566 21.134 15.620 1.00 81.56 90 GLN A O 1
ATOM 718 N N . GLN A 1 91 ? -11.783 19.345 16.218 1.00 77.00 91 GLN A N 1
ATOM 719 C CA . GLN A 1 91 ? -10.930 18.914 17.329 1.00 77.00 91 GLN A CA 1
ATOM 720 C C . GLN A 1 91 ? -9.795 17.991 16.855 1.00 77.00 91 GLN A C 1
ATOM 722 O O . GLN A 1 91 ? -8.815 17.795 17.575 1.00 77.00 91 GLN A O 1
ATOM 727 N N . ILE A 1 92 ? -9.884 17.455 15.633 1.00 80.81 92 ILE A N 1
ATOM 728 C CA . ILE A 1 92 ? -8.836 16.632 15.027 1.00 80.81 92 ILE A CA 1
ATOM 729 C C . ILE A 1 92 ? -7.754 17.559 14.462 1.00 80.81 92 ILE A C 1
ATOM 731 O O . ILE A 1 92 ? -7.833 18.031 13.331 1.00 80.81 92 ILE A O 1
ATOM 735 N N . LEU A 1 93 ? -6.708 17.801 15.256 1.00 80.44 93 LEU A N 1
ATOM 736 C CA . LEU A 1 93 ? -5.588 18.666 14.863 1.00 80.44 93 LEU A CA 1
ATOM 737 C C . LEU A 1 93 ? -4.815 18.124 13.652 1.00 80.44 93 LEU A C 1
ATOM 739 O O . LEU A 1 93 ? -4.350 18.886 12.808 1.00 80.44 93 LEU A O 1
ATOM 743 N N . VAL A 1 94 ? -4.635 16.801 13.587 1.00 81.81 94 VAL A N 1
ATOM 744 C CA . VAL A 1 94 ? -3.840 16.131 12.554 1.00 81.81 94 VAL A CA 1
ATOM 745 C C . VAL A 1 94 ? -4.470 14.784 12.213 1.00 81.81 94 VAL A C 1
ATOM 747 O O . VAL A 1 94 ? -4.643 13.937 13.082 1.00 81.81 94 VAL A O 1
ATOM 750 N N . SER A 1 95 ? -4.723 14.545 10.925 1.00 82.94 95 SER A N 1
ATOM 751 C CA . SER A 1 95 ? -5.050 13.220 10.389 1.00 82.94 95 SER A CA 1
ATOM 752 C C . SER A 1 95 ? -3.966 12.806 9.398 1.00 82.94 95 SER A C 1
ATOM 754 O O . SER A 1 95 ? -3.613 13.564 8.492 1.00 82.94 95 SER A O 1
ATOM 756 N N . ARG A 1 96 ? -3.395 11.611 9.581 1.00 83.69 96 ARG A N 1
ATOM 757 C CA . ARG A 1 96 ? -2.380 11.041 8.685 1.00 83.69 96 ARG A CA 1
ATOM 758 C C . ARG A 1 96 ? -2.869 9.697 8.174 1.00 83.69 96 ARG A C 1
ATOM 760 O O . ARG A 1 96 ? -3.123 8.800 8.967 1.00 83.69 96 ARG A O 1
ATOM 767 N N . LYS A 1 97 ? -2.918 9.546 6.851 1.00 85.81 97 LYS A N 1
ATOM 768 C CA . LYS A 1 97 ? -3.226 8.279 6.181 1.00 85.81 97 LYS A CA 1
ATOM 769 C C . LYS A 1 97 ? -1.929 7.672 5.641 1.00 85.81 97 LYS A C 1
ATOM 771 O O . LYS A 1 97 ? -1.160 8.365 4.971 1.00 85.81 97 LYS A O 1
ATOM 776 N N . ARG A 1 98 ? -1.655 6.399 5.940 1.00 86.88 98 ARG A N 1
ATOM 777 C CA . ARG A 1 98 ? -0.489 5.666 5.416 1.00 86.88 98 ARG A CA 1
ATOM 778 C C . ARG A 1 98 ? -0.956 4.360 4.783 1.00 86.88 98 ARG A C 1
ATOM 780 O O . ARG A 1 98 ? -1.493 3.514 5.473 1.00 86.88 98 ARG A O 1
ATOM 787 N N . LEU A 1 99 ? -0.697 4.198 3.486 1.00 89.12 99 LEU A N 1
ATOM 788 C CA . LEU A 1 99 ? -1.153 3.053 2.682 1.00 89.12 99 LEU A CA 1
ATOM 789 C C . LEU A 1 99 ? -0.257 1.803 2.785 1.00 89.12 99 LEU A C 1
ATOM 791 O O . LEU A 1 99 ? -0.417 0.885 1.992 1.00 89.12 99 LEU A O 1
ATOM 795 N N . GLY A 1 100 ? 0.730 1.788 3.686 1.00 89.69 100 GLY A N 1
ATOM 796 C CA . GLY A 1 100 ? 1.597 0.623 3.905 1.00 89.69 100 GLY A CA 1
ATOM 797 C C . GLY A 1 100 ? 2.272 0.071 2.640 1.00 89.69 100 GLY A C 1
ATOM 798 O O . GLY A 1 100 ? 2.741 0.834 1.784 1.00 89.69 100 GLY A O 1
ATOM 799 N N . ILE A 1 101 ? 2.330 -1.263 2.558 1.00 90.94 101 ILE A N 1
ATOM 800 C CA . ILE A 1 101 ? 2.878 -2.028 1.428 1.00 90.94 101 ILE A CA 1
ATOM 801 C C . ILE A 1 101 ? 2.099 -1.762 0.127 1.00 90.94 101 ILE A C 1
ATOM 803 O O . ILE A 1 101 ? 2.764 -1.428 -0.857 1.00 90.94 101 ILE A O 1
ATOM 807 N N . PRO A 1 102 ? 0.745 -1.769 0.090 1.00 91.38 102 PRO A N 1
ATOM 808 C CA . PRO A 1 102 ? -0.002 -1.448 -1.131 1.00 91.38 102 PRO A CA 1
ATOM 809 C C . PRO A 1 102 ? 0.422 -0.128 -1.782 1.00 91.38 102 PRO A C 1
ATOM 811 O O . PRO A 1 102 ? 0.693 -0.060 -2.981 1.00 91.38 102 PRO A O 1
ATOM 814 N N . GLY A 1 103 ? 0.600 0.923 -0.977 1.00 92.81 103 GLY A N 1
ATOM 815 C CA . GLY A 1 103 ? 1.077 2.209 -1.482 1.00 92.81 103 GLY A CA 1
ATOM 816 C C . GLY A 1 103 ? 2.511 2.174 -2.024 1.00 92.81 103 GLY A C 1
ATOM 817 O O . GLY A 1 103 ? 2.834 2.941 -2.931 1.00 92.81 103 GLY A O 1
ATOM 818 N N . LYS A 1 104 ? 3.394 1.325 -1.476 1.00 93.69 104 LYS A N 1
ATOM 819 C CA . LYS A 1 104 ? 4.755 1.123 -2.007 1.00 93.69 104 LYS A CA 1
ATOM 820 C C . LYS A 1 104 ? 4.705 0.400 -3.350 1.00 93.69 104 LYS A C 1
ATOM 822 O O . LYS A 1 104 ? 5.338 0.872 -4.290 1.00 93.69 104 LYS A O 1
ATOM 827 N N . VAL A 1 105 ? 3.910 -0.666 -3.442 1.00 92.94 105 VAL A N 1
ATOM 828 C CA . VAL A 1 105 ? 3.720 -1.437 -4.675 1.00 92.94 105 VAL A CA 1
ATOM 829 C C . VAL A 1 105 ? 3.171 -0.555 -5.792 1.00 92.94 105 VAL A C 1
ATOM 831 O O . VAL A 1 105 ? 3.766 -0.510 -6.863 1.00 92.94 105 VAL A O 1
ATOM 834 N N . LYS A 1 106 ? 2.116 0.228 -5.531 1.00 93.94 106 LYS A N 1
ATOM 835 C CA . LYS A 1 106 ? 1.545 1.148 -6.527 1.00 93.94 106 LYS A CA 1
ATOM 836 C C . LYS A 1 106 ? 2.593 2.078 -7.138 1.00 93.94 106 LYS A C 1
ATOM 838 O O . LYS A 1 106 ? 2.696 2.168 -8.354 1.00 93.94 106 LYS A O 1
ATOM 843 N N . ARG A 1 107 ? 3.418 2.717 -6.301 1.00 94.56 107 ARG A N 1
ATOM 844 C CA . ARG A 1 107 ? 4.483 3.621 -6.775 1.00 94.56 107 ARG A CA 1
ATOM 845 C C . ARG A 1 107 ? 5.522 2.912 -7.639 1.00 94.56 107 ARG A C 1
ATOM 847 O O . ARG A 1 107 ? 6.094 3.536 -8.527 1.00 94.56 107 ARG A O 1
ATOM 854 N N . VAL A 1 108 ? 5.809 1.647 -7.343 1.00 94.75 108 VAL A N 1
ATOM 855 C CA . VAL A 1 108 ? 6.734 0.834 -8.136 1.00 94.75 108 VAL A CA 1
ATOM 856 C C . VAL A 1 108 ? 6.118 0.483 -9.487 1.00 94.75 108 VAL A C 1
ATOM 858 O O . VAL A 1 108 ? 6.779 0.679 -10.501 1.00 94.75 108 VAL A O 1
ATOM 861 N N . LEU A 1 109 ? 4.852 0.057 -9.518 1.00 92.69 109 LEU A N 1
ATOM 862 C CA . LEU A 1 109 ? 4.131 -0.225 -10.764 1.00 92.69 109 LEU A CA 1
ATOM 863 C C . LEU A 1 109 ? 4.040 1.023 -11.659 1.00 92.69 109 LEU A C 1
ATOM 865 O O . LEU A 1 109 ? 4.379 0.959 -12.835 1.00 92.69 109 LEU A O 1
ATOM 869 N N . GLU A 1 110 ? 3.697 2.183 -11.090 1.00 93.62 110 GLU A N 1
ATOM 870 C CA . GLU A 1 110 ? 3.665 3.466 -11.813 1.00 93.62 110 GLU A CA 1
ATOM 871 C C . GLU A 1 110 ? 5.043 3.851 -12.380 1.00 93.62 110 GLU A C 1
ATOM 873 O O . GLU A 1 110 ? 5.142 4.408 -13.473 1.00 93.62 110 GLU A O 1
ATOM 878 N N . ARG A 1 111 ? 6.130 3.548 -11.658 1.00 92.62 111 ARG A N 1
ATOM 879 C CA . ARG A 1 111 ? 7.498 3.771 -12.153 1.00 92.62 111 ARG A CA 1
ATOM 880 C C . ARG A 1 111 ? 7.865 2.825 -13.287 1.00 92.62 111 ARG A C 1
ATOM 882 O O . ARG A 1 111 ? 8.493 3.276 -14.238 1.00 92.62 111 ARG A O 1
ATOM 889 N N . MET A 1 112 ? 7.485 1.551 -13.191 1.00 92.31 112 MET A N 1
ATOM 890 C CA . MET A 1 112 ? 7.701 0.580 -14.266 1.00 92.31 112 MET A CA 1
ATOM 891 C C . MET A 1 112 ? 6.974 1.012 -15.536 1.00 92.31 112 MET A C 1
ATOM 893 O O . MET A 1 112 ? 7.592 1.059 -16.590 1.00 92.31 112 MET A O 1
ATOM 897 N N . GLU A 1 113 ? 5.704 1.403 -15.421 1.00 90.94 113 GLU A N 1
ATOM 898 C CA . GLU A 1 113 ? 4.904 1.903 -16.546 1.00 90.94 113 GLU A CA 1
ATOM 899 C C . GLU A 1 113 ? 5.521 3.152 -17.165 1.00 90.94 113 GLU A C 1
ATOM 901 O O . GLU A 1 113 ? 5.712 3.223 -18.375 1.00 90.94 113 GLU A O 1
ATOM 906 N N . LYS A 1 114 ? 5.938 4.112 -16.336 1.00 90.94 114 LYS A N 1
ATOM 907 C CA . LYS A 1 114 ? 6.617 5.306 -16.838 1.00 90.94 114 LYS A CA 1
ATOM 908 C C . LYS A 1 114 ? 7.908 4.956 -17.585 1.00 90.94 114 LYS A C 1
ATOM 910 O O . LYS A 1 114 ? 8.198 5.564 -18.616 1.00 90.94 114 LYS A O 1
ATOM 915 N N . LEU A 1 115 ? 8.702 4.018 -17.067 1.00 90.50 115 LEU A N 1
ATOM 916 C CA . LEU A 1 115 ? 9.956 3.600 -17.696 1.00 90.50 115 LEU A CA 1
ATOM 917 C C . LEU A 1 115 ? 9.712 2.810 -18.992 1.00 90.50 115 LEU A C 1
ATOM 919 O O . LEU A 1 115 ? 10.473 2.964 -19.940 1.00 90.50 115 LEU A O 1
ATOM 923 N N . GLU A 1 116 ? 8.639 2.024 -19.058 1.00 88.69 116 GLU A N 1
ATOM 924 C CA . GLU A 1 116 ? 8.171 1.342 -20.270 1.00 88.69 116 GLU A CA 1
ATOM 925 C C . GLU A 1 116 ? 7.760 2.356 -21.356 1.00 88.69 116 GLU A C 1
ATOM 927 O O . GLU A 1 116 ? 8.196 2.255 -22.502 1.00 88.69 116 GLU A O 1
ATOM 932 N N . GLU A 1 117 ? 6.995 3.389 -20.989 1.00 88.31 117 GLU A N 1
ATOM 933 C CA . GLU A 1 117 ? 6.497 4.416 -21.915 1.00 88.31 117 GLU A CA 1
ATOM 934 C C . GLU A 1 117 ? 7.587 5.387 -22.392 1.00 88.31 117 GLU A C 1
ATOM 936 O O . GLU A 1 117 ? 7.637 5.756 -23.567 1.00 88.31 117 GLU A O 1
ATOM 941 N N . THR A 1 118 ? 8.453 5.837 -21.480 1.00 87.50 118 THR A N 1
ATOM 942 C CA . THR A 1 118 ? 9.406 6.931 -21.749 1.00 87.50 118 THR A CA 1
ATOM 943 C C . THR A 1 118 ? 10.855 6.472 -21.887 1.00 87.50 118 THR A C 1
ATOM 945 O O . THR A 1 118 ? 11.694 7.253 -22.339 1.00 87.50 118 THR A O 1
ATOM 948 N N . GLY A 1 119 ? 11.163 5.206 -21.589 1.00 83.50 119 GLY A N 1
ATOM 949 C CA . GLY A 1 119 ? 12.532 4.684 -21.539 1.00 83.50 119 GLY A CA 1
ATOM 950 C C . GLY A 1 119 ? 13.318 4.811 -22.843 1.00 83.50 119 GLY A C 1
ATOM 951 O O . GLY A 1 119 ? 14.522 5.032 -22.801 1.00 83.50 119 GLY A O 1
ATOM 952 N N . ASN A 1 120 ? 12.647 4.764 -23.999 1.00 81.31 120 ASN A N 1
ATOM 953 C CA . ASN A 1 120 ? 13.282 4.945 -25.315 1.00 81.31 120 ASN A CA 1
ATOM 954 C C . ASN A 1 120 ? 13.782 6.377 -25.569 1.00 81.31 120 ASN A C 1
ATOM 956 O O . ASN A 1 120 ? 14.572 6.595 -26.482 1.00 81.31 120 ASN A O 1
ATOM 960 N N . SER A 1 121 ? 13.292 7.353 -24.802 1.00 83.88 121 SER A N 1
ATOM 961 C CA . SER A 1 121 ? 13.690 8.763 -24.907 1.00 83.88 121 SER A CA 1
ATOM 962 C C . SER A 1 121 ? 14.728 9.183 -23.863 1.00 83.88 121 SER A C 1
ATOM 964 O O . SER A 1 121 ? 15.198 10.318 -23.890 1.00 83.88 121 SER A O 1
ATOM 966 N N . MET A 1 122 ? 15.070 8.281 -22.942 1.00 85.50 122 MET A N 1
ATOM 967 C CA . MET A 1 122 ? 16.036 8.518 -21.875 1.00 85.50 122 MET A CA 1
ATOM 968 C C . MET A 1 122 ? 17.442 8.150 -22.341 1.00 85.50 122 MET A C 1
ATOM 970 O O . MET A 1 122 ? 17.619 7.225 -23.133 1.00 85.50 122 MET A O 1
ATOM 974 N N . SER A 1 123 ? 18.457 8.827 -21.805 1.00 86.31 123 SER A N 1
ATOM 975 C CA . SER A 1 123 ? 19.836 8.371 -21.987 1.00 86.31 123 SER A CA 1
ATOM 976 C C . SER A 1 123 ? 20.066 7.029 -21.281 1.00 86.31 123 SER A C 1
ATOM 978 O O . SER A 1 123 ? 19.418 6.722 -20.275 1.00 86.31 123 SER A O 1
ATOM 980 N N . ALA A 1 124 ? 21.046 6.246 -21.743 1.00 85.25 124 ALA A N 1
ATOM 981 C CA . ALA A 1 124 ? 21.405 4.978 -21.100 1.00 85.25 124 ALA A CA 1
ATOM 982 C C . ALA A 1 124 ? 21.698 5.112 -19.588 1.00 85.25 124 ALA A C 1
ATOM 984 O O . ALA A 1 124 ? 21.327 4.240 -18.802 1.00 85.25 124 ALA A O 1
ATOM 985 N N . ALA A 1 125 ? 22.317 6.221 -19.162 1.00 87.81 125 ALA A N 1
ATOM 986 C CA . ALA A 1 125 ? 2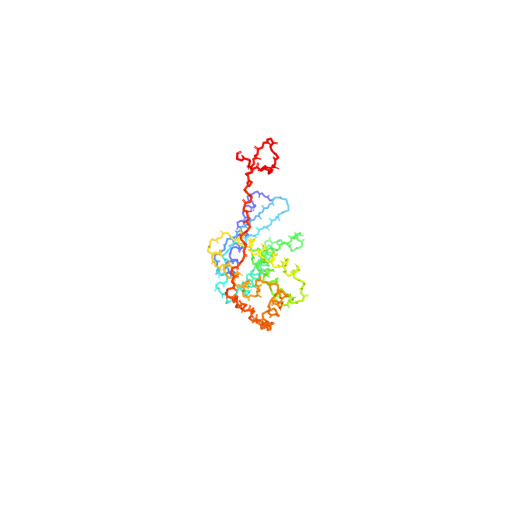2.613 6.481 -17.753 1.00 87.81 125 ALA A CA 1
ATOM 987 C C . ALA A 1 125 ? 21.344 6.740 -16.922 1.00 87.81 125 ALA A C 1
ATOM 989 O O . ALA A 1 125 ? 21.211 6.207 -15.821 1.00 87.81 125 ALA A O 1
ATOM 990 N N . GLU A 1 126 ? 20.404 7.529 -17.449 1.00 88.19 126 GLU A N 1
ATOM 991 C CA . GLU A 1 126 ? 19.125 7.802 -16.782 1.00 88.19 126 GLU A CA 1
ATOM 992 C C . GLU A 1 126 ? 18.253 6.544 -16.715 1.00 88.19 126 GLU A C 1
ATOM 994 O O . GLU A 1 126 ? 17.639 6.273 -15.681 1.00 88.19 126 GLU A O 1
ATOM 999 N N . TYR A 1 127 ? 18.234 5.750 -17.791 1.00 88.88 127 TYR A N 1
ATOM 1000 C CA . TYR A 1 127 ? 17.511 4.481 -17.839 1.00 88.88 127 TYR A CA 1
ATOM 1001 C C . TYR A 1 127 ? 18.042 3.499 -16.789 1.00 88.88 127 TYR A C 1
ATOM 1003 O O . TYR A 1 127 ? 17.270 2.948 -16.005 1.00 88.88 127 TYR A O 1
ATOM 1011 N N . GLU A 1 128 ? 19.365 3.314 -16.724 1.00 89.19 128 GLU A N 1
ATOM 1012 C CA . GLU A 1 128 ? 19.994 2.440 -15.730 1.00 89.19 128 GLU A CA 1
ATOM 1013 C C . GLU A 1 128 ? 19.726 2.937 -14.303 1.00 89.19 128 GLU A C 1
ATOM 1015 O O . GLU A 1 128 ? 19.416 2.142 -13.417 1.00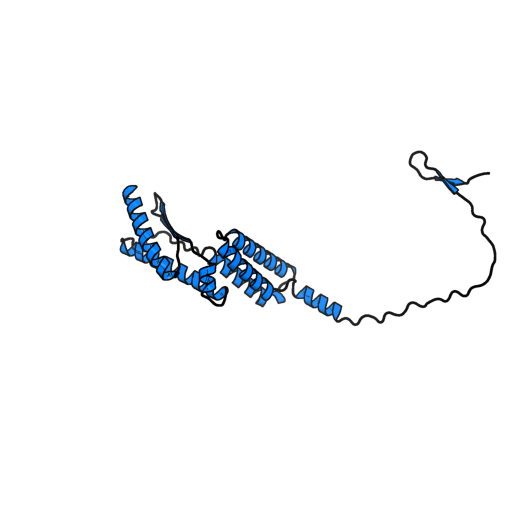 89.19 128 GLU A O 1
ATOM 1020 N N . GLN A 1 129 ? 19.775 4.251 -14.066 1.00 91.19 129 GLN A N 1
ATOM 1021 C CA . GLN A 1 129 ? 19.465 4.817 -12.755 1.00 91.19 129 GLN A CA 1
ATOM 1022 C C . GLN A 1 129 ? 18.022 4.516 -12.323 1.00 91.19 129 GLN A C 1
ATOM 1024 O O . GLN A 1 129 ? 17.813 4.057 -11.196 1.00 91.19 129 GLN A O 1
ATOM 1029 N N . GLU A 1 130 ? 17.028 4.739 -13.187 1.00 91.06 130 GLU A N 1
ATOM 1030 C CA . GLU A 1 130 ? 15.632 4.400 -12.875 1.00 91.06 130 GLU A CA 1
ATOM 1031 C C . GLU A 1 130 ? 15.446 2.890 -12.681 1.00 91.06 130 GLU A C 1
ATOM 1033 O O . GLU A 1 130 ? 14.771 2.468 -11.740 1.00 91.06 130 GLU A O 1
ATOM 1038 N N . MET A 1 131 ? 16.126 2.063 -13.477 1.00 91.25 131 MET A N 1
ATOM 1039 C CA . MET A 1 131 ? 16.111 0.609 -13.319 1.00 91.25 131 MET A CA 1
ATOM 1040 C C . MET A 1 131 ? 16.624 0.171 -11.940 1.00 91.25 131 MET A C 1
ATOM 1042 O O . MET A 1 131 ? 16.011 -0.664 -11.268 1.00 91.25 131 MET A O 1
ATOM 1046 N N . GLN A 1 132 ? 17.734 0.753 -11.480 1.00 91.75 132 GLN A N 1
ATOM 1047 C CA . GLN A 1 132 ? 18.291 0.483 -10.152 1.00 91.75 132 GLN A CA 1
ATOM 1048 C C . GLN A 1 132 ? 17.370 0.974 -9.031 1.00 91.75 132 GLN A C 1
ATOM 1050 O O . GLN A 1 132 ? 17.242 0.307 -8.001 1.00 91.75 132 GLN A O 1
ATOM 1055 N N . LEU A 1 133 ? 16.687 2.107 -9.221 1.00 93.25 133 LEU A N 1
ATOM 1056 C CA . LEU A 1 133 ? 15.694 2.596 -8.265 1.00 93.25 133 LEU A CA 1
ATOM 1057 C C . LEU A 1 133 ? 14.509 1.636 -8.140 1.00 93.25 133 LEU A C 1
ATOM 1059 O O . LEU A 1 133 ? 14.122 1.316 -7.015 1.00 93.25 133 LEU A O 1
ATOM 1063 N N . ILE A 1 134 ? 13.977 1.137 -9.259 1.00 93.88 134 ILE A N 1
ATOM 1064 C CA . ILE A 1 134 ? 12.885 0.155 -9.263 1.00 93.88 134 ILE A CA 1
ATOM 1065 C C . ILE A 1 134 ? 13.325 -1.130 -8.550 1.00 93.88 134 ILE A C 1
ATOM 1067 O O . ILE A 1 134 ? 12.645 -1.572 -7.624 1.00 93.88 134 ILE A O 1
ATOM 1071 N N . LYS A 1 135 ? 14.499 -1.684 -8.887 1.00 92.62 135 LYS A N 1
ATOM 1072 C CA . LYS A 1 135 ? 15.058 -2.879 -8.220 1.00 92.62 135 LYS A CA 1
ATOM 1073 C C . LYS A 1 135 ? 15.224 -2.679 -6.715 1.00 92.62 135 LYS A C 1
ATOM 1075 O O . LYS A 1 135 ? 14.842 -3.538 -5.923 1.00 92.62 135 LYS A O 1
ATOM 1080 N N . LYS A 1 136 ? 15.757 -1.525 -6.303 1.00 94.44 136 LYS A N 1
ATOM 1081 C CA . LYS A 1 136 ? 15.901 -1.180 -4.885 1.00 94.44 136 LYS A CA 1
ATOM 1082 C C . LYS A 1 136 ? 14.544 -1.127 -4.188 1.00 94.44 136 LYS A C 1
ATOM 1084 O O . LYS A 1 136 ? 14.416 -1.626 -3.076 1.00 94.44 136 LYS A O 1
ATOM 1089 N N . GLN A 1 137 ? 13.536 -0.527 -4.815 1.00 93.94 137 GLN A N 1
ATOM 1090 C CA . GLN A 1 137 ? 12.196 -0.444 -4.237 1.00 93.94 137 GLN A CA 1
ATOM 1091 C C . GLN A 1 137 ? 11.517 -1.812 -4.141 1.00 93.94 137 GLN A C 1
ATOM 1093 O O . GLN A 1 137 ? 10.899 -2.084 -3.117 1.00 93.94 137 GLN A O 1
ATOM 1098 N N . LEU A 1 138 ? 11.675 -2.676 -5.146 1.00 93.38 138 LEU A N 1
ATOM 1099 C CA . LEU A 1 138 ? 11.217 -4.066 -5.091 1.00 93.38 138 LEU A CA 1
ATOM 1100 C C . LEU A 1 138 ? 11.862 -4.827 -3.930 1.00 93.38 138 LEU A C 1
ATOM 1102 O O . LEU A 1 138 ? 11.156 -5.456 -3.151 1.00 93.38 138 LEU A O 1
ATOM 1106 N N . SER A 1 139 ? 13.181 -4.702 -3.758 1.00 92.56 139 SER A N 1
ATOM 1107 C CA . SER A 1 139 ? 13.890 -5.327 -2.635 1.00 92.56 139 SER A CA 1
ATOM 1108 C C . SER A 1 139 ? 13.409 -4.804 -1.279 1.00 92.56 139 SER A C 1
ATOM 1110 O O . SER A 1 139 ? 13.236 -5.589 -0.352 1.00 92.56 139 SER A O 1
ATOM 1112 N N . LEU A 1 140 ? 13.146 -3.499 -1.156 1.00 93.38 140 LEU A N 1
ATOM 1113 C CA . LEU A 1 140 ? 12.573 -2.937 0.069 1.00 93.38 140 LEU A CA 1
ATOM 1114 C C . LEU A 1 140 ? 11.175 -3.496 0.344 1.00 93.38 140 LEU A C 1
ATOM 1116 O O . LEU A 1 140 ? 10.909 -3.887 1.471 1.00 93.38 140 LEU A O 1
ATOM 1120 N N . ILE A 1 141 ? 10.312 -3.585 -0.674 1.00 92.88 141 ILE A N 1
ATOM 1121 C CA . ILE A 1 141 ? 8.981 -4.192 -0.533 1.00 92.88 141 ILE A CA 1
ATOM 1122 C C . ILE A 1 141 ? 9.100 -5.645 -0.070 1.00 92.88 141 ILE A C 1
ATOM 1124 O O . ILE A 1 141 ? 8.413 -6.020 0.870 1.00 92.88 141 ILE A O 1
ATOM 1128 N N . ALA A 1 142 ? 9.985 -6.433 -0.682 1.00 91.62 142 ALA A N 1
ATOM 1129 C CA . ALA A 1 142 ? 10.200 -7.829 -0.311 1.00 91.62 142 ALA A CA 1
ATOM 1130 C C . ALA A 1 142 ? 10.673 -7.983 1.147 1.00 91.62 142 ALA A C 1
ATOM 1132 O O . ALA A 1 142 ? 10.229 -8.897 1.831 1.00 91.62 142 ALA A O 1
ATOM 1133 N N . ASN A 1 143 ? 11.520 -7.070 1.635 1.00 91.31 143 ASN A N 1
ATOM 1134 C CA . ASN A 1 143 ? 11.982 -7.059 3.028 1.00 91.31 143 ASN A CA 1
ATOM 1135 C C . ASN A 1 143 ? 10.922 -6.571 4.028 1.00 91.31 143 ASN A C 1
ATOM 1137 O O . ASN A 1 143 ? 11.050 -6.841 5.216 1.00 91.31 143 ASN A O 1
ATOM 1141 N N . ASP A 1 144 ? 9.929 -5.809 3.566 1.00 90.44 144 ASP A N 1
ATOM 1142 C CA . ASP A 1 144 ? 8.849 -5.267 4.397 1.00 90.44 144 ASP A CA 1
ATOM 1143 C C . ASP A 1 144 ? 7.637 -6.216 4.487 1.00 90.44 144 ASP A C 1
ATOM 1145 O O . ASP A 1 144 ? 6.671 -5.896 5.176 1.00 90.44 144 ASP A O 1
ATOM 1149 N N . ILE A 1 145 ? 7.628 -7.327 3.740 1.00 88.50 145 ILE A N 1
ATOM 1150 C CA . ILE A 1 145 ? 6.572 -8.339 3.817 1.00 88.50 145 ILE A CA 1
ATOM 1151 C C . ILE A 1 145 ? 6.891 -9.287 4.974 1.00 88.50 145 ILE A C 1
ATOM 1153 O O . ILE A 1 145 ? 7.865 -10.032 4.929 1.00 88.50 145 ILE A O 1
ATOM 1157 N N . ASP A 1 146 ? 6.033 -9.274 5.991 1.00 84.62 146 ASP A N 1
ATOM 1158 C CA . ASP A 1 146 ? 6.279 -9.983 7.251 1.00 84.62 146 ASP A CA 1
ATOM 1159 C C . ASP A 1 146 ? 5.856 -11.463 7.231 1.00 84.62 146 ASP A C 1
ATOM 1161 O O . ASP A 1 146 ? 6.242 -12.227 8.117 1.00 84.62 146 ASP A O 1
ATOM 1165 N N . THR A 1 147 ? 5.055 -11.893 6.246 1.00 85.00 147 THR A N 1
ATOM 1166 C CA . THR A 1 147 ? 4.553 -13.274 6.169 1.00 85.00 147 THR A CA 1
ATOM 1167 C C . THR A 1 147 ? 5.138 -14.030 4.982 1.00 85.00 147 THR A C 1
ATOM 1169 O O . THR A 1 147 ? 5.169 -13.534 3.856 1.00 85.00 147 THR A O 1
ATOM 1172 N N . GLU A 1 148 ? 5.551 -15.277 5.220 1.00 86.94 148 GLU A N 1
ATOM 1173 C CA . GLU A 1 148 ? 6.092 -16.156 4.175 1.00 86.94 148 GLU A CA 1
ATOM 1174 C C . GLU A 1 148 ? 5.081 -16.369 3.037 1.00 86.94 148 GLU A C 1
ATOM 1176 O O . GLU A 1 148 ? 5.441 -16.365 1.864 1.00 86.94 148 GLU A O 1
ATOM 1181 N N . GLN A 1 149 ? 3.792 -16.497 3.362 1.00 86.12 149 GLN A N 1
ATOM 1182 C CA . GLN A 1 149 ? 2.735 -16.671 2.365 1.00 86.12 149 GLN A CA 1
ATOM 1183 C C . GLN A 1 149 ? 2.630 -15.469 1.417 1.00 86.12 149 GLN A C 1
ATOM 1185 O O . GLN A 1 149 ? 2.557 -15.649 0.195 1.00 86.12 149 GLN A O 1
ATOM 1190 N N . ASP A 1 150 ? 2.624 -14.248 1.959 1.00 86.50 150 ASP A N 1
ATOM 1191 C CA . ASP A 1 150 ? 2.589 -13.047 1.129 1.00 86.50 150 ASP A CA 1
ATOM 1192 C C . ASP A 1 150 ? 3.889 -12.896 0.346 1.00 86.50 150 ASP A C 1
ATOM 1194 O O . ASP A 1 150 ? 3.841 -12.518 -0.821 1.00 86.50 150 ASP A O 1
ATOM 1198 N N . TYR A 1 151 ? 5.034 -13.258 0.926 1.00 89.50 151 TYR A N 1
ATOM 1199 C CA . TYR A 1 151 ? 6.309 -13.227 0.219 1.00 89.50 151 TYR A CA 1
ATOM 1200 C C . TYR A 1 151 ? 6.270 -14.131 -1.021 1.00 89.50 151 TYR A C 1
ATOM 1202 O O . TYR A 1 151 ? 6.488 -13.661 -2.138 1.00 89.50 151 TYR A O 1
ATOM 1210 N N . GLN A 1 152 ? 5.892 -15.401 -0.842 1.00 88.88 152 GLN A N 1
ATOM 1211 C CA . GLN A 1 152 ? 5.827 -16.407 -1.909 1.00 88.88 152 GLN A CA 1
ATOM 1212 C C . GLN A 1 152 ? 4.779 -16.097 -2.984 1.00 88.88 152 GLN A C 1
ATOM 1214 O O . GLN A 1 152 ? 4.892 -16.574 -4.110 1.00 88.88 152 GLN A O 1
ATOM 1219 N N . SER A 1 153 ? 3.760 -15.299 -2.664 1.00 86.12 153 SER A N 1
ATOM 1220 C CA . SER A 1 153 ? 2.697 -14.964 -3.616 1.00 86.12 153 SER A CA 1
ATOM 1221 C C . SER A 1 153 ? 2.945 -13.628 -4.318 1.00 86.12 153 SER A C 1
ATOM 1223 O O . SER A 1 153 ? 2.800 -13.522 -5.532 1.00 86.12 153 SER A O 1
ATOM 1225 N N . VAL A 1 154 ? 3.321 -12.591 -3.566 1.00 87.50 154 VAL A N 1
ATOM 1226 C CA . VAL A 1 154 ? 3.396 -11.204 -4.046 1.00 87.50 154 VAL A CA 1
ATOM 1227 C C . VAL A 1 154 ? 4.718 -10.935 -4.757 1.00 87.50 154 VAL A C 1
ATOM 1229 O O . VAL A 1 154 ? 4.722 -10.301 -5.814 1.00 87.50 154 VAL A O 1
ATOM 1232 N N . VAL A 1 155 ? 5.844 -11.404 -4.205 1.00 89.50 155 VAL A N 1
ATOM 1233 C CA . VAL A 1 155 ? 7.173 -11.104 -4.764 1.00 89.50 155 VAL A CA 1
ATOM 1234 C C . VAL A 1 155 ? 7.331 -11.698 -6.166 1.00 89.50 155 VAL A C 1
ATOM 1236 O O . VAL A 1 155 ? 7.658 -10.929 -7.072 1.00 89.50 155 VAL A O 1
ATOM 1239 N N . PRO A 1 156 ? 6.995 -12.980 -6.427 1.00 90.06 156 PRO A N 1
ATOM 1240 C CA . PRO A 1 156 ? 7.082 -13.524 -7.781 1.00 90.06 156 PRO A CA 1
ATOM 1241 C C . PRO A 1 156 ? 6.176 -12.805 -8.784 1.00 90.06 156 PRO A C 1
ATOM 1243 O O . PRO A 1 156 ? 6.567 -12.615 -9.932 1.00 90.06 156 PRO A O 1
ATOM 1246 N N . MET A 1 157 ? 4.985 -12.352 -8.369 1.00 87.00 157 MET A N 1
ATOM 1247 C CA . MET A 1 157 ? 4.100 -11.568 -9.241 1.00 87.00 157 MET A CA 1
ATOM 1248 C C . MET A 1 157 ? 4.707 -10.209 -9.613 1.00 87.00 157 MET A C 1
ATOM 1250 O O . MET A 1 157 ? 4.598 -9.779 -10.765 1.00 87.00 157 MET A O 1
ATOM 1254 N N . LEU A 1 158 ? 5.353 -9.533 -8.656 1.00 87.81 158 LEU A N 1
ATOM 1255 C CA . LEU A 1 158 ? 6.051 -8.266 -8.892 1.00 87.81 158 LEU A CA 1
ATOM 1256 C C . LEU A 1 158 ? 7.274 -8.447 -9.791 1.00 87.81 158 LEU A C 1
ATOM 1258 O O . LEU A 1 158 ? 7.486 -7.649 -10.702 1.00 87.81 158 LEU A O 1
ATOM 1262 N N . GLU A 1 159 ? 8.061 -9.495 -9.556 1.00 88.62 159 GLU A N 1
ATOM 1263 C CA . GLU A 1 159 ? 9.217 -9.828 -10.387 1.00 88.62 159 GLU A CA 1
ATOM 1264 C C . GLU A 1 159 ? 8.795 -10.195 -11.809 1.00 88.62 159 GLU A C 1
ATOM 1266 O O . GLU A 1 159 ? 9.397 -9.706 -12.762 1.00 88.62 159 GLU A O 1
ATOM 1271 N N . ALA A 1 160 ? 7.729 -10.980 -11.974 1.00 87.38 160 ALA A N 1
ATOM 1272 C CA . ALA A 1 160 ? 7.180 -11.300 -13.288 1.00 87.38 160 ALA A CA 1
ATOM 1273 C C . ALA A 1 160 ? 6.748 -10.032 -14.041 1.00 87.38 160 ALA A C 1
ATOM 1275 O O . ALA A 1 160 ? 7.153 -9.843 -15.185 1.00 87.38 160 ALA A O 1
ATOM 1276 N N . ASN A 1 161 ? 6.020 -9.121 -13.378 1.00 85.50 161 ASN A N 1
ATOM 1277 C CA . ASN A 1 161 ? 5.629 -7.833 -13.968 1.00 85.50 161 ASN A CA 1
ATOM 1278 C C . ASN A 1 161 ? 6.844 -6.989 -14.371 1.00 85.50 161 ASN A C 1
ATOM 1280 O O . ASN A 1 161 ? 6.846 -6.363 -15.429 1.00 85.50 161 ASN A O 1
ATOM 1284 N N . PHE A 1 162 ? 7.885 -6.977 -13.537 1.00 86.88 162 PHE A N 1
ATOM 1285 C CA . PHE A 1 162 ? 9.125 -6.273 -13.835 1.00 86.88 162 PHE A CA 1
ATOM 1286 C C . PHE A 1 162 ? 9.816 -6.835 -15.085 1.00 86.88 162 PHE A C 1
ATOM 1288 O O . PHE A 1 162 ? 10.193 -6.063 -15.961 1.00 86.88 162 PHE A O 1
ATOM 1295 N N . GLN A 1 163 ? 9.960 -8.161 -15.182 1.00 85.69 163 GLN A N 1
ATOM 1296 C CA . GLN A 1 163 ? 10.620 -8.817 -16.319 1.00 85.69 163 GLN A CA 1
ATOM 1297 C C . GLN A 1 163 ? 9.811 -8.710 -17.616 1.00 85.69 163 GLN A C 1
ATOM 1299 O O . GLN A 1 163 ? 10.395 -8.616 -18.692 1.00 85.69 163 GLN A O 1
ATOM 1304 N N . GLU A 1 164 ? 8.480 -8.736 -17.525 1.00 84.50 164 GLU A N 1
ATOM 1305 C CA . GLU A 1 164 ? 7.588 -8.599 -18.679 1.00 84.50 164 GLU A CA 1
ATOM 1306 C C . GLU A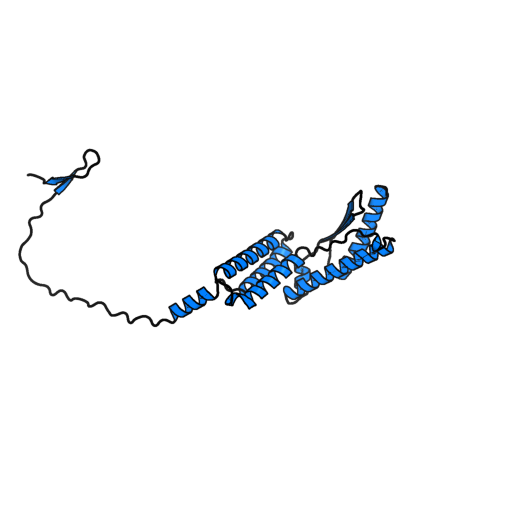 1 164 ? 7.655 -7.190 -19.279 1.00 84.50 164 GLU A C 1
ATOM 1308 O O . GLU A 1 164 ? 7.789 -7.041 -20.493 1.00 84.50 164 GLU A O 1
ATOM 1313 N N . LYS A 1 165 ? 7.585 -6.157 -18.432 1.00 81.12 165 LYS A N 1
ATOM 1314 C CA . LYS A 1 165 ? 7.486 -4.758 -18.873 1.00 81.12 165 LYS A CA 1
ATOM 1315 C C . LYS A 1 165 ? 8.822 -4.128 -19.239 1.00 81.12 165 LYS A C 1
ATOM 1317 O O . LYS A 1 165 ? 8.861 -3.192 -20.035 1.00 81.12 165 LYS A O 1
ATOM 1322 N N . LEU A 1 166 ? 9.917 -4.578 -18.628 1.00 81.00 166 LEU A N 1
ATOM 1323 C CA . LEU A 1 166 ? 11.198 -3.887 -18.715 1.00 81.00 166 LEU A CA 1
ATOM 1324 C C . LEU A 1 166 ? 12.302 -4.825 -19.213 1.00 81.00 166 LEU A C 1
ATOM 1326 O O . LEU A 1 166 ? 12.684 -5.764 -18.511 1.00 81.00 166 LEU A O 1
ATOM 1330 N N . PRO A 1 167 ? 12.872 -4.576 -20.406 1.00 66.25 167 PRO A N 1
ATOM 1331 C CA . PRO A 1 167 ? 13.955 -5.399 -20.910 1.00 66.25 167 PRO A CA 1
ATOM 1332 C C . PRO A 1 167 ? 15.236 -5.202 -20.088 1.00 66.25 167 PRO A C 1
ATOM 1334 O O . PRO A 1 167 ? 15.497 -4.144 -19.520 1.00 66.25 167 PRO A O 1
ATOM 1337 N N . SER A 1 168 ? 16.101 -6.218 -20.072 1.00 64.06 168 SER A N 1
ATOM 1338 C CA . SER A 1 168 ? 17.291 -6.254 -19.207 1.00 64.06 168 SER A CA 1
ATOM 1339 C C . SER A 1 168 ? 18.389 -5.226 -19.543 1.00 64.06 168 SER A C 1
ATOM 1341 O O . SER A 1 168 ? 19.404 -5.194 -18.847 1.00 64.06 168 SER A O 1
ATOM 1343 N N . ARG A 1 169 ? 18.244 -4.434 -20.617 1.00 60.94 169 ARG A N 1
ATOM 1344 C CA . ARG A 1 169 ? 19.222 -3.434 -21.088 1.00 60.94 169 ARG A CA 1
ATOM 1345 C C . ARG A 1 169 ? 18.534 -2.222 -21.703 1.00 60.94 169 ARG A C 1
ATOM 1347 O O . ARG A 1 169 ? 17.464 -2.376 -22.291 1.00 60.94 169 ARG A O 1
ATOM 1354 N N . ALA A 1 170 ? 19.204 -1.071 -21.640 1.00 63.09 170 ALA A N 1
ATOM 1355 C CA . ALA A 1 170 ? 18.744 0.172 -22.246 1.00 63.09 170 ALA A CA 1
ATOM 1356 C C . ALA A 1 170 ? 18.449 0.005 -23.755 1.00 63.09 170 ALA A C 1
ATOM 1358 O O . ALA A 1 170 ? 19.174 -0.723 -24.444 1.00 63.09 170 ALA A O 1
ATOM 1359 N N . PRO A 1 171 ? 17.424 0.687 -24.295 1.00 64.56 171 PRO A N 1
ATOM 1360 C CA . PRO A 1 171 ? 17.048 0.580 -25.707 1.00 64.56 171 PRO A CA 1
ATOM 1361 C C . PRO A 1 171 ? 18.180 0.938 -26.686 1.00 64.56 171 PRO A C 1
ATOM 1363 O O . PRO A 1 171 ? 18.344 0.269 -27.707 1.00 64.56 171 PRO A O 1
ATOM 1366 N N . GLU A 1 172 ? 19.015 1.930 -26.353 1.00 60.50 172 GLU A N 1
ATOM 1367 C CA . GLU A 1 172 ? 20.153 2.357 -27.188 1.00 60.50 172 GLU A CA 1
ATOM 1368 C C . GLU A 1 172 ? 21.200 1.245 -27.387 1.00 60.50 172 GLU A C 1
ATOM 1370 O O . GLU A 1 172 ? 21.726 1.065 -28.492 1.00 60.50 172 GLU A O 1
ATOM 1375 N N . ASP A 1 173 ? 21.471 0.455 -26.345 1.00 59.34 173 ASP A N 1
ATOM 1376 C CA . ASP A 1 173 ? 22.413 -0.668 -26.409 1.00 59.34 173 ASP A CA 1
ATOM 1377 C C . ASP A 1 173 ? 21.853 -1.814 -27.260 1.00 59.34 173 ASP A C 1
ATOM 1379 O O . ASP A 1 173 ? 22.583 -2.454 -28.023 1.00 59.34 173 ASP A O 1
ATOM 1383 N N . GLN A 1 174 ? 20.537 -2.038 -27.189 1.00 59.22 174 GLN A N 1
ATOM 1384 C CA . GLN A 1 174 ? 19.856 -3.034 -28.015 1.00 59.22 174 GLN A CA 1
ATOM 1385 C C . GLN A 1 174 ? 19.871 -2.641 -29.493 1.00 59.22 174 GLN A C 1
ATOM 1387 O O . GLN A 1 174 ? 20.125 -3.486 -30.355 1.00 59.22 174 GLN A O 1
ATOM 1392 N N . GLU A 1 175 ? 19.652 -1.363 -29.805 1.00 60.47 175 GLU A N 1
ATOM 1393 C CA . GLU A 1 175 ? 19.674 -0.877 -31.181 1.00 60.47 175 GLU A CA 1
ATOM 1394 C C . GLU A 1 175 ? 21.093 -0.927 -31.776 1.00 60.47 175 GLU A C 1
ATOM 1396 O O . GLU A 1 175 ? 21.279 -1.310 -32.936 1.00 60.47 175 GLU A O 1
ATOM 1401 N N . GLN A 1 176 ? 22.129 -0.623 -30.985 1.00 60.56 176 GLN A N 1
ATOM 1402 C CA . GLN A 1 176 ? 23.518 -0.784 -31.423 1.00 60.56 176 GLN A CA 1
ATOM 1403 C C . GLN A 1 176 ? 23.899 -2.245 -31.674 1.00 60.56 176 GLN A C 1
ATOM 1405 O O . GLN A 1 176 ? 24.595 -2.526 -32.657 1.00 60.56 176 GLN A O 1
ATOM 1410 N N . ASP A 1 177 ? 23.458 -3.176 -30.830 1.00 61.47 177 ASP A N 1
ATOM 1411 C CA . ASP A 1 177 ? 23.728 -4.603 -31.012 1.00 61.47 177 ASP A CA 1
ATOM 1412 C C . ASP A 1 177 ? 22.991 -5.167 -32.233 1.00 61.47 177 ASP A C 1
ATOM 1414 O O . ASP A 1 177 ? 23.596 -5.883 -33.037 1.00 61.47 177 ASP A O 1
ATOM 1418 N N . GLN A 1 178 ? 21.741 -4.756 -32.467 1.00 61.47 178 GLN A N 1
ATOM 1419 C CA . GLN A 1 178 ? 20.999 -5.092 -33.687 1.00 61.47 178 GLN A CA 1
ATOM 1420 C C . GLN A 1 178 ? 21.685 -4.531 -34.940 1.00 61.47 178 GLN A C 1
ATOM 1422 O O . GLN A 1 178 ? 21.869 -5.249 -35.925 1.00 61.47 178 GLN A O 1
ATOM 1427 N N . ARG A 1 179 ? 22.166 -3.280 -34.899 1.00 64.19 179 ARG A N 1
ATOM 1428 C CA . ARG A 1 179 ? 22.938 -2.675 -36.000 1.00 64.19 179 ARG A CA 1
ATOM 1429 C C . ARG A 1 179 ? 24.271 -3.391 -36.240 1.00 64.19 179 ARG A C 1
ATOM 1431 O O . ARG A 1 179 ? 24.691 -3.517 -37.390 1.00 64.19 179 ARG A O 1
ATOM 1438 N N . LYS A 1 180 ? 24.953 -3.871 -35.195 1.00 64.94 180 LYS A N 1
ATOM 1439 C CA . LYS A 1 180 ? 26.187 -4.673 -35.322 1.00 64.94 180 LYS A CA 1
ATOM 1440 C C . LYS A 1 180 ? 25.903 -6.069 -35.881 1.00 64.94 180 LYS A C 1
ATOM 1442 O O . LYS A 1 180 ? 26.688 -6.542 -36.699 1.00 64.94 180 LYS A O 1
ATOM 1447 N N . ALA A 1 181 ? 24.795 -6.697 -35.491 1.00 66.00 181 ALA A N 1
ATOM 1448 C CA . ALA A 1 181 ? 24.373 -8.008 -35.983 1.00 66.00 181 ALA A CA 1
ATOM 1449 C C . ALA A 1 181 ? 23.888 -7.969 -37.444 1.00 66.00 181 ALA A C 1
ATOM 1451 O O . ALA A 1 181 ? 24.165 -8.893 -38.207 1.00 66.00 181 ALA A O 1
ATOM 1452 N N . ALA A 1 182 ? 23.228 -6.881 -37.854 1.00 64.81 182 ALA A N 1
ATOM 1453 C CA . ALA A 1 182 ? 22.752 -6.664 -39.220 1.00 64.81 182 ALA A CA 1
ATOM 1454 C C . ALA A 1 182 ? 23.859 -6.236 -40.203 1.00 64.81 182 ALA A C 1
ATOM 1456 O O . ALA A 1 182 ? 23.632 -6.206 -41.415 1.00 64.81 182 ALA A O 1
ATOM 1457 N N . ARG A 1 183 ? 25.071 -5.908 -39.722 1.00 65.25 183 ARG A N 1
ATOM 1458 C CA . ARG A 1 183 ? 26.198 -5.620 -40.618 1.00 65.25 183 ARG A CA 1
ATOM 1459 C C . ARG A 1 183 ? 26.577 -6.894 -41.382 1.00 65.25 183 ARG A C 1
ATOM 1461 O O . ARG A 1 183 ? 26.915 -7.896 -40.747 1.00 65.25 183 ARG A O 1
ATOM 1468 N N . PRO A 1 184 ? 26.599 -6.870 -42.729 1.00 60.91 184 PRO A N 1
ATOM 1469 C CA . PRO A 1 184 ? 27.032 -8.021 -43.505 1.00 60.91 184 PRO A CA 1
ATOM 1470 C C . PRO A 1 184 ? 28.464 -8.374 -43.101 1.00 60.91 184 PRO A C 1
ATOM 1472 O O . PRO A 1 184 ? 29.362 -7.525 -43.130 1.00 60.91 184 PRO A O 1
ATOM 1475 N N . LYS A 1 185 ? 28.676 -9.628 -42.682 1.00 64.38 185 LYS A N 1
ATOM 1476 C CA . LYS A 1 185 ? 30.015 -10.133 -42.366 1.00 64.38 185 LYS A CA 1
ATOM 1477 C C . LYS A 1 185 ? 30.888 -9.897 -43.594 1.00 64.38 185 LYS A C 1
ATOM 1479 O O . LYS A 1 185 ? 30.568 -10.391 -44.675 1.00 64.38 185 LYS A O 1
ATOM 1484 N N . LYS A 1 186 ? 31.967 -9.118 -43.440 1.00 62.16 186 LYS A N 1
ATOM 1485 C CA . LYS A 1 186 ? 32.927 -8.903 -44.530 1.00 62.16 186 LYS A CA 1
ATOM 1486 C C . LYS A 1 186 ? 33.339 -10.278 -45.067 1.00 62.16 186 LYS A C 1
ATOM 1488 O O . LYS A 1 186 ? 33.644 -11.150 -44.244 1.00 62.16 186 LYS A O 1
ATOM 1493 N N . PRO A 1 187 ? 33.337 -10.492 -46.396 1.00 55.97 187 PRO A N 1
ATOM 1494 C CA . PRO A 1 187 ? 33.755 -11.762 -46.964 1.00 55.97 187 PRO A CA 1
ATOM 1495 C C . PRO A 1 187 ? 35.135 -12.081 -46.404 1.00 55.97 187 PRO A C 1
ATOM 1497 O O . PRO A 1 187 ? 36.062 -11.273 -46.490 1.00 55.97 187 PRO A O 1
ATOM 1500 N N . THR A 1 188 ? 35.237 -13.223 -45.728 1.00 66.31 188 THR A N 1
ATOM 1501 C CA . THR A 1 188 ? 36.506 -13.678 -45.174 1.00 66.31 188 THR A CA 1
ATOM 1502 C C . THR A 1 188 ? 37.376 -14.031 -46.367 1.00 66.31 188 THR A C 1
ATOM 1504 O O . THR A 1 188 ? 37.210 -15.096 -46.951 1.00 66.31 188 THR A O 1
ATOM 1507 N N . ILE A 1 189 ? 38.241 -13.105 -46.787 1.00 70.25 189 ILE A N 1
ATOM 1508 C CA . ILE A 1 189 ? 39.195 -13.362 -47.863 1.00 70.25 189 ILE A CA 1
ATOM 1509 C C . ILE A 1 189 ? 40.082 -14.508 -47.362 1.00 70.25 189 ILE A C 1
ATOM 1511 O O . ILE A 1 189 ? 40.766 -14.330 -46.345 1.00 70.25 189 ILE A O 1
ATOM 1515 N N . PRO A 1 190 ? 40.049 -15.696 -47.994 1.00 60.78 190 PRO A N 1
ATOM 1516 C CA . PRO A 1 190 ? 40.892 -16.798 -47.570 1.00 60.78 190 PRO A CA 1
ATOM 1517 C C . PRO A 1 190 ? 42.344 -16.341 -47.685 1.00 60.78 190 PRO A C 1
ATOM 1519 O 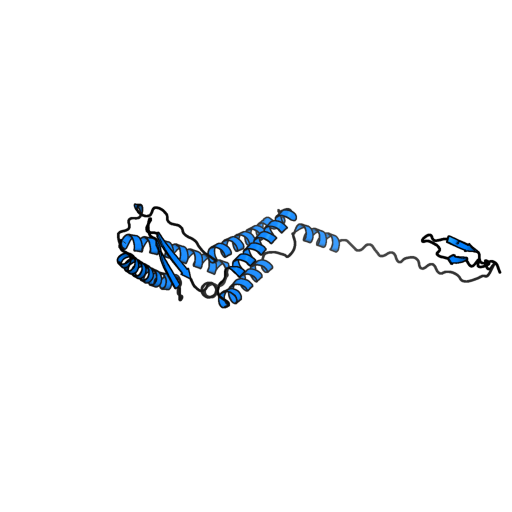O . PRO A 1 190 ? 42.788 -15.906 -48.748 1.00 60.78 190 PRO A O 1
ATOM 1522 N N . LYS A 1 191 ? 43.075 -16.389 -46.565 1.00 66.69 191 LYS A N 1
ATOM 1523 C CA . LYS A 1 191 ? 44.501 -16.052 -46.551 1.00 66.69 191 LYS A CA 1
ATOM 1524 C C . LYS A 1 191 ? 45.201 -16.904 -47.619 1.00 66.69 191 LYS A C 1
ATOM 1526 O O . LYS A 1 191 ? 44.967 -18.117 -47.642 1.00 66.69 191 LYS A O 1
ATOM 1531 N N . PRO A 1 192 ? 46.041 -16.319 -48.492 1.00 52.91 192 PRO A N 1
ATOM 1532 C CA . PRO A 1 192 ? 46.743 -17.090 -49.505 1.00 52.91 192 PRO A CA 1
ATOM 1533 C C . PRO A 1 192 ? 47.588 -18.164 -48.816 1.00 52.91 192 PRO A C 1
ATOM 1535 O O . PRO A 1 192 ? 48.468 -17.867 -48.006 1.00 52.91 192 PRO A O 1
ATOM 1538 N N . ARG A 1 193 ? 47.300 -19.433 -49.119 1.00 56.06 193 ARG A N 1
ATOM 1539 C CA . ARG A 1 193 ? 48.188 -20.546 -48.779 1.00 56.06 193 ARG A CA 1
ATOM 1540 C C . ARG A 1 193 ? 49.410 -20.428 -49.680 1.00 56.06 193 ARG A C 1
ATOM 1542 O O . ARG A 1 193 ? 49.397 -20.914 -50.808 1.00 56.06 193 ARG A O 1
ATOM 1549 N N . TYR A 1 194 ? 50.458 -19.776 -49.189 1.00 56.09 194 TYR A N 1
ATOM 1550 C CA . TYR A 1 194 ? 51.761 -19.852 -49.834 1.00 56.09 194 TYR A CA 1
ATOM 1551 C C . TYR A 1 194 ? 52.236 -21.304 -49.785 1.00 56.09 194 TYR A C 1
ATOM 1553 O O . TYR A 1 194 ? 52.478 -21.875 -48.722 1.00 56.09 194 TYR A O 1
ATOM 1561 N N . ARG A 1 195 ? 52.307 -21.923 -50.964 1.00 46.91 195 ARG A N 1
ATOM 1562 C CA . ARG A 1 195 ? 52.889 -23.245 -51.165 1.00 46.91 195 ARG A CA 1
ATOM 1563 C C . ARG A 1 195 ? 54.401 -23.040 -51.175 1.00 46.91 195 ARG A C 1
ATOM 1565 O O . ARG A 1 195 ? 54.946 -22.564 -52.166 1.00 46.91 195 ARG A O 1
ATOM 1572 N N . VAL A 1 196 ? 55.066 -23.326 -50.059 1.00 47.19 196 VAL A N 1
ATOM 1573 C CA . VAL A 1 196 ? 56.532 -23.309 -50.010 1.00 47.19 196 VAL A CA 1
ATOM 1574 C C . VAL A 1 196 ? 57.016 -24.449 -50.906 1.00 47.19 196 VAL A C 1
ATOM 1576 O O . VAL A 1 196 ? 56.802 -25.622 -50.600 1.00 47.19 196 VAL A O 1
ATOM 1579 N N . ALA A 1 197 ? 57.583 -24.104 -52.061 1.00 43.38 197 ALA A N 1
ATOM 1580 C CA . ALA A 1 197 ? 58.251 -25.062 -52.925 1.00 43.38 197 ALA A CA 1
ATOM 1581 C C . ALA A 1 197 ? 59.533 -25.522 -52.224 1.00 43.38 197 ALA A C 1
ATOM 1583 O O . ALA A 1 197 ? 60.381 -24.713 -51.856 1.00 43.38 197 ALA A O 1
ATOM 1584 N N . ALA A 1 198 ? 59.639 -26.827 -51.996 1.00 49.59 198 ALA A N 1
ATOM 1585 C CA . ALA A 1 198 ? 60.837 -27.449 -51.461 1.00 49.59 198 ALA A CA 1
ATOM 1586 C C . ALA A 1 198 ? 61.951 -27.526 -52.521 1.00 49.59 198 ALA A C 1
ATOM 1588 O O . ALA A 1 198 ? 61.660 -27.715 -53.705 1.00 49.59 198 ALA A O 1
ATOM 1589 N N . LYS A 1 199 ? 63.196 -27.533 -52.012 1.00 41.78 199 LYS A N 1
ATOM 1590 C CA . LYS A 1 199 ? 64.538 -27.645 -52.641 1.00 41.78 199 LYS A CA 1
ATOM 1591 C C . LYS A 1 199 ? 65.231 -26.279 -52.772 1.00 41.78 199 LYS A C 1
ATOM 1593 O O . LYS A 1 199 ? 64.625 -25.337 -53.246 1.00 41.78 199 LYS A O 1
ATOM 1598 N N . SER A 1 200 ? 66.487 -26.082 -52.375 1.00 41.69 200 SER A N 1
ATOM 1599 C CA . SER A 1 200 ? 67.626 -26.995 -52.235 1.00 41.69 200 SER A CA 1
ATOM 1600 C C . SER A 1 200 ? 68.658 -26.408 -51.255 1.00 41.69 200 SER A C 1
ATOM 1602 O O . SER A 1 200 ? 68.680 -25.204 -51.026 1.00 41.69 200 SER A O 1
ATOM 1604 N N . GLN A 1 201 ? 69.500 -27.277 -50.698 1.00 47.25 201 GLN A N 1
ATOM 1605 C CA . GLN A 1 201 ? 70.583 -27.023 -49.741 1.00 47.25 201 GLN A CA 1
ATOM 1606 C C . GLN A 1 201 ? 71.575 -25.926 -50.177 1.00 47.25 201 GLN A C 1
ATOM 1608 O O . GLN A 1 201 ? 72.053 -25.969 -51.308 1.00 47.25 201 GLN A O 1
ATOM 1613 N N . ALA A 1 202 ? 71.973 -25.051 -49.241 1.00 40.78 202 ALA A N 1
ATOM 1614 C CA . ALA A 1 202 ? 73.336 -24.515 -49.124 1.00 40.78 202 ALA A CA 1
ATOM 1615 C C . ALA A 1 202 ? 73.565 -23.831 -47.754 1.00 40.78 202 ALA A C 1
ATOM 1617 O O . ALA A 1 202 ? 72.774 -22.989 -47.346 1.00 40.78 202 ALA A O 1
ATOM 1618 N N . ALA A 1 203 ? 74.694 -24.188 -47.127 1.00 39.06 203 ALA A N 1
ATOM 1619 C CA . ALA A 1 203 ? 75.393 -23.563 -45.993 1.00 39.06 203 ALA A CA 1
ATOM 1620 C C . ALA A 1 203 ? 74.732 -23.586 -44.593 1.00 39.06 203 ALA A C 1
ATOM 1622 O O . ALA A 1 203 ? 73.865 -22.782 -44.262 1.00 39.06 203 ALA A O 1
ATOM 1623 N N . SER A 1 204 ? 75.248 -24.469 -43.729 1.00 43.78 204 SER A N 1
ATOM 1624 C CA . SER A 1 204 ? 75.050 -24.432 -42.273 1.00 43.78 204 SER A CA 1
ATOM 1625 C C . SER A 1 204 ? 75.727 -23.197 -41.657 1.00 43.78 204 SER A C 1
ATOM 1627 O O . SER A 1 204 ? 76.911 -22.983 -41.931 1.00 43.78 204 SER A O 1
ATOM 1629 N N . PRO A 1 205 ? 75.066 -22.422 -40.779 1.00 41.62 205 PRO A N 1
ATOM 1630 C CA . PRO A 1 205 ? 75.756 -21.516 -39.874 1.00 41.62 205 PRO A CA 1
ATOM 1631 C C . PRO A 1 205 ? 76.287 -22.302 -38.669 1.00 41.62 205 PRO A C 1
ATOM 1633 O O . PRO A 1 205 ? 75.604 -23.167 -38.124 1.00 41.62 205 PRO A O 1
ATOM 1636 N N . VAL A 1 206 ? 77.514 -21.992 -38.258 1.00 51.41 206 VAL A N 1
ATOM 1637 C CA . VAL A 1 206 ? 78.120 -22.461 -37.007 1.00 51.41 206 VAL A CA 1
ATOM 1638 C C . VAL A 1 206 ? 77.281 -21.935 -35.834 1.00 51.41 206 VAL A C 1
ATOM 1640 O O . VAL A 1 206 ? 77.124 -20.724 -35.686 1.00 51.41 206 VAL A O 1
ATOM 1643 N N . GLU A 1 207 ? 76.718 -22.830 -35.018 1.00 48.69 207 GLU A N 1
ATOM 1644 C CA . GLU A 1 207 ? 76.041 -22.469 -33.766 1.00 48.69 207 GLU A CA 1
ATOM 1645 C C . GLU A 1 207 ? 77.079 -22.004 -32.732 1.00 48.69 207 GLU A C 1
ATOM 1647 O O . GLU A 1 207 ? 77.767 -22.820 -32.119 1.00 48.69 207 GLU A O 1
ATOM 1652 N N . GLU A 1 208 ? 77.187 -20.695 -32.497 1.00 50.16 208 GLU A N 1
ATOM 1653 C CA . GLU A 1 208 ? 77.841 -20.190 -31.286 1.00 50.16 208 GLU A CA 1
ATOM 1654 C C . GLU A 1 208 ? 76.911 -20.418 -30.083 1.00 50.16 208 GLU A C 1
ATOM 1656 O O . GLU A 1 208 ? 75.847 -19.804 -29.978 1.00 50.16 208 GLU A O 1
ATOM 1661 N N . LYS A 1 209 ? 77.309 -21.306 -29.164 1.00 52.09 209 LYS A N 1
ATOM 1662 C CA . LYS A 1 209 ? 76.595 -21.553 -27.903 1.00 52.09 209 LYS A CA 1
ATOM 1663 C C . LYS A 1 209 ? 77.063 -20.573 -26.825 1.00 52.09 209 LYS A C 1
ATOM 1665 O O . LYS A 1 209 ? 78.251 -20.498 -26.515 1.00 52.09 209 LYS A O 1
ATOM 1670 N N . TYR A 1 210 ? 76.109 -19.859 -26.235 1.00 51.19 210 TYR A N 1
ATOM 1671 C CA . TYR A 1 210 ? 76.307 -18.996 -25.072 1.00 51.19 210 TYR A CA 1
ATOM 1672 C C . TYR A 1 210 ? 75.525 -19.582 -23.903 1.00 51.19 210 TYR A C 1
ATOM 1674 O O . TYR A 1 210 ? 74.352 -19.918 -24.066 1.00 51.19 210 TYR A O 1
ATOM 1682 N N . ASP A 1 211 ? 76.151 -19.659 -22.733 1.00 55.84 211 ASP A N 1
ATOM 1683 C CA . ASP A 1 211 ? 75.457 -20.007 -21.497 1.00 55.84 211 ASP A CA 1
ATOM 1684 C C . ASP A 1 211 ? 75.103 -18.717 -20.739 1.00 55.84 211 ASP A C 1
ATOM 1686 O O . ASP A 1 211 ? 75.870 -17.746 -20.700 1.00 55.84 211 ASP A O 1
ATOM 1690 N N . LEU A 1 212 ? 73.903 -18.692 -20.159 1.00 46.75 212 LEU A N 1
ATOM 1691 C CA . LEU A 1 212 ? 73.416 -17.580 -19.352 1.00 46.75 212 LEU A CA 1
ATOM 1692 C C . LEU A 1 212 ? 73.881 -17.794 -17.907 1.00 46.75 212 LEU A C 1
ATOM 1694 O O . LEU A 1 212 ? 73.419 -18.722 -17.245 1.00 46.75 212 LEU A O 1
ATOM 1698 N N . VAL A 1 213 ? 74.784 -16.947 -17.414 1.00 56.97 213 VAL A N 1
ATOM 1699 C CA . VAL A 1 213 ? 75.272 -17.014 -16.027 1.00 56.97 213 VAL A CA 1
ATOM 1700 C C . VAL A 1 213 ? 74.705 -15.834 -15.244 1.00 56.97 213 VAL A C 1
ATOM 1702 O O . VAL A 1 213 ? 74.731 -14.692 -15.707 1.00 56.97 213 VAL A O 1
ATOM 1705 N N . ILE A 1 214 ? 74.156 -16.120 -14.062 1.00 50.69 214 ILE A N 1
ATOM 1706 C CA . ILE A 1 214 ? 73.605 -15.115 -13.151 1.00 50.69 214 ILE A CA 1
ATOM 1707 C C . ILE A 1 214 ? 74.587 -14.945 -11.992 1.00 50.69 214 ILE A C 1
ATOM 1709 O O . ILE A 1 214 ? 74.692 -15.823 -11.141 1.00 50.69 214 ILE A O 1
ATOM 1713 N N . GLU A 1 215 ? 75.262 -13.798 -11.934 1.00 51.91 215 GLU A N 1
ATOM 1714 C CA . GLU A 1 215 ? 76.018 -13.359 -10.758 1.00 51.91 215 GLU A CA 1
ATOM 1715 C C . GLU A 1 215 ? 75.490 -11.998 -10.295 1.00 51.91 215 GLU A C 1
ATOM 1717 O O . GLU A 1 215 ? 75.317 -11.075 -11.091 1.00 51.91 215 GLU A O 1
ATOM 1722 N N . ASN A 1 216 ? 75.203 -11.883 -8.995 1.00 53.06 216 ASN A N 1
ATOM 1723 C CA . ASN A 1 216 ? 74.803 -10.645 -8.313 1.00 53.06 216 ASN A CA 1
ATOM 1724 C C . ASN A 1 216 ? 73.664 -9.861 -8.997 1.00 53.06 216 ASN A C 1
ATOM 1726 O O . ASN A 1 216 ? 73.700 -8.636 -9.106 1.00 53.06 216 ASN A O 1
ATOM 1730 N N . GLY A 1 217 ? 72.631 -10.573 -9.456 1.00 55.38 217 GLY A N 1
ATOM 1731 C CA . GLY A 1 217 ? 71.361 -9.971 -9.879 1.00 55.38 217 GLY A CA 1
ATOM 1732 C C . GLY A 1 217 ? 71.385 -9.217 -11.212 1.00 55.38 217 GLY A C 1
ATOM 1733 O O . GLY A 1 217 ? 70.421 -8.521 -11.517 1.00 55.38 217 GLY A O 1
ATOM 1734 N N . THR A 1 218 ? 72.434 -9.354 -12.031 1.00 46.91 218 THR A N 1
ATOM 1735 C CA . THR A 1 218 ? 72.450 -8.819 -13.406 1.00 46.91 218 THR A CA 1
ATOM 1736 C C . THR A 1 218 ? 72.778 -9.911 -14.425 1.00 46.91 218 THR A C 1
ATOM 1738 O O . THR A 1 218 ? 73.728 -10.668 -14.254 1.00 46.91 218 THR A O 1
ATOM 1741 N N . HIS A 1 219 ? 71.986 -10.004 -15.501 1.00 50.28 219 HIS A N 1
ATOM 1742 C CA . HIS A 1 219 ? 72.172 -11.001 -16.562 1.00 50.28 219 HIS A CA 1
ATOM 1743 C C . HIS A 1 219 ? 73.322 -10.604 -17.501 1.00 50.28 219 HIS A C 1
ATOM 1745 O O . HIS A 1 219 ? 73.289 -9.521 -18.088 1.00 50.28 219 HIS A O 1
ATOM 1751 N N . LYS A 1 220 ? 74.311 -11.487 -17.698 1.00 57.91 220 LYS A N 1
ATOM 1752 C CA . LYS A 1 220 ? 75.342 -11.349 -18.742 1.00 57.91 220 LYS A CA 1
ATOM 1753 C C . LYS A 1 220 ? 75.457 -12.637 -19.562 1.00 57.91 220 LYS A C 1
ATOM 1755 O O . LYS A 1 220 ? 75.371 -13.736 -19.024 1.00 57.91 220 LYS A O 1
ATOM 1760 N N . LEU A 1 221 ? 75.656 -12.482 -20.872 1.00 49.59 221 LEU A N 1
ATOM 1761 C CA . LEU A 1 221 ? 75.956 -13.573 -21.803 1.00 49.59 221 LEU A CA 1
ATOM 1762 C C . LEU A 1 221 ? 77.477 -13.736 -21.894 1.00 49.59 221 LEU A C 1
ATOM 1764 O O . LEU A 1 221 ? 78.172 -12.761 -22.184 1.00 49.59 221 LEU A O 1
ATOM 1768 N N . SER A 1 222 ? 77.988 -14.946 -21.662 1.00 59.72 222 SER A N 1
ATOM 1769 C CA . SER A 1 222 ? 79.413 -15.265 -21.817 1.00 59.72 222 SER A CA 1
ATOM 1770 C C . SER A 1 222 ? 79.611 -16.337 -22.889 1.00 59.72 222 SER A C 1
ATOM 1772 O O . SER A 1 222 ? 78.845 -17.302 -22.956 1.00 59.72 222 SER A O 1
ATOM 1774 N N . LYS A 1 223 ? 80.628 -16.160 -23.743 1.00 57.97 223 LYS A N 1
ATOM 1775 C CA . LYS A 1 223 ? 81.042 -17.169 -24.729 1.00 57.97 223 LYS A CA 1
ATOM 1776 C C . LYS A 1 223 ? 81.768 -18.303 -24.013 1.00 57.97 223 LYS A C 1
ATOM 1778 O O . LYS A 1 223 ? 82.658 -18.055 -23.204 1.00 57.97 223 LYS A O 1
ATOM 1783 N N . ARG A 1 224 ? 81.415 -19.541 -24.346 1.00 52.78 224 ARG A N 1
ATOM 1784 C CA . ARG A 1 224 ? 82.089 -20.737 -23.842 1.00 52.78 224 ARG A CA 1
ATOM 1785 C C . ARG A 1 224 ? 83.369 -20.962 -24.655 1.00 52.78 224 ARG A C 1
ATOM 1787 O O . ARG A 1 224 ? 83.283 -21.197 -25.855 1.00 52.78 224 ARG A O 1
ATOM 1794 N N . SER A 1 225 ? 84.537 -20.839 -24.032 1.00 49.72 225 SER A N 1
ATOM 1795 C CA . SER A 1 225 ? 85.806 -21.287 -24.619 1.00 49.72 225 SER A CA 1
ATOM 1796 C C . SER A 1 225 ? 86.034 -22.756 -24.258 1.00 49.72 225 SER A C 1
ATOM 1798 O O . SER A 1 225 ? 85.833 -23.121 -23.098 1.00 49.72 225 SER A O 1
ATOM 1800 N N . GLU A 1 226 ? 86.395 -23.571 -25.253 1.00 49.34 226 GLU A N 1
ATOM 1801 C CA . GLU A 1 226 ? 86.865 -24.958 -25.076 1.00 49.34 226 GLU A CA 1
ATOM 1802 C C . GLU A 1 226 ? 88.143 -25.041 -24.232 1.00 49.34 226 GLU A C 1
ATOM 1804 O O . GLU A 1 226 ? 88.978 -24.108 -24.322 1.00 49.34 226 GLU A O 1
#